Protein AF-A0A7V9T4R3-F1 (afdb_monomer)

pLDDT: mean 92.01, std 9.5, range [39.66, 98.62]

Nearest PDB structures (foldseek):
  7qh2-assembly1_F  TM=9.146E-01  e=5.160E-15  Acetobacterium woodii
  6hfw-assembly2_B  TM=8.938E-01  e=4.080E-11  Mycobacterium tuberculosis H37Rv
  5oep-assembly2_B  TM=8.822E-01  e=4.352E-11  Mycobacterium tuberculosis H37Rv
  6hfv-assembly1_A  TM=8.932E-01  e=2.050E-10  Mycobacterium tuberculosis H37Rv
  6hfw-assembly1_A  TM=8.935E-01  e=2.831E-10  Mycobacterium tuberculosis H37Rv

Structure (mmCIF, N/CA/C/O backbone):
data_AF-A0A7V9T4R3-F1
#
_entry.id   AF-A0A7V9T4R3-F1
#
loop_
_atom_site.group_PDB
_atom_site.id
_atom_site.type_symbol
_atom_site.label_atom_id
_atom_site.label_alt_id
_atom_site.label_comp_id
_atom_site.label_asym_id
_atom_site.label_entity_id
_atom_site.label_seq_id
_atom_site.pdbx_PDB_ins_code
_atom_site.Cartn_x
_atom_site.Cartn_y
_atom_site.Cartn_z
_atom_site.occupancy
_atom_site.B_iso_or_equiv
_atom_site.auth_seq_id
_atom_site.auth_comp_id
_atom_site.auth_asym_id
_atom_site.auth_atom_id
_atom_site.pdbx_PDB_model_num
ATOM 1 N N . MET A 1 1 ? 30.852 7.573 -14.496 1.00 39.66 1 MET A N 1
ATOM 2 C CA . MET A 1 1 ? 29.764 8.019 -15.393 1.00 39.66 1 MET A CA 1
ATOM 3 C C . MET A 1 1 ? 28.483 8.001 -14.579 1.00 39.66 1 MET A C 1
ATOM 5 O O . MET A 1 1 ? 28.243 6.990 -13.933 1.00 39.66 1 MET A O 1
ATOM 9 N N . ALA A 1 2 ? 27.733 9.103 -14.518 1.00 46.22 2 ALA A N 1
ATOM 10 C CA . ALA A 1 2 ? 26.445 9.113 -13.827 1.00 46.22 2 ALA A CA 1
ATOM 11 C C . ALA A 1 2 ? 25.4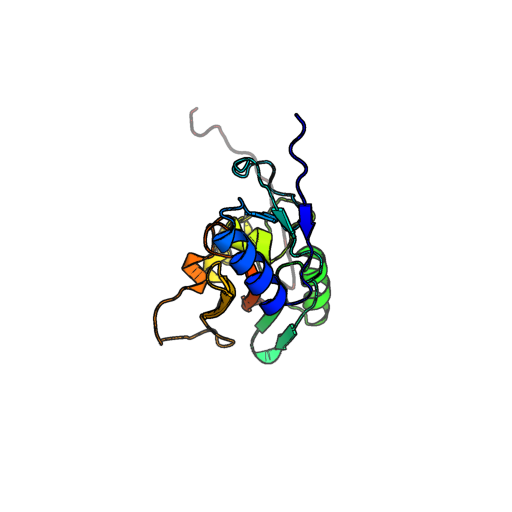76 8.203 -14.596 1.00 46.22 2 ALA A C 1
ATOM 13 O O . ALA A 1 2 ? 25.266 8.407 -15.791 1.00 46.22 2 ALA A O 1
ATOM 14 N N . VAL A 1 3 ? 24.958 7.166 -13.940 1.00 57.19 3 VAL A N 1
ATOM 15 C CA . VAL A 1 3 ? 23.912 6.308 -14.505 1.00 57.19 3 VAL A CA 1
ATOM 16 C C . VAL A 1 3 ? 22.655 7.169 -14.619 1.00 57.19 3 VAL A C 1
ATOM 18 O O . VAL A 1 3 ? 22.176 7.690 -13.613 1.00 57.19 3 VAL A O 1
ATOM 21 N N . VAL A 1 4 ? 22.161 7.389 -15.839 1.00 65.62 4 VAL A N 1
ATOM 22 C CA . VAL A 1 4 ? 20.910 8.123 -16.060 1.00 65.62 4 VAL A CA 1
ATOM 23 C C . VAL A 1 4 ? 19.763 7.171 -15.754 1.00 65.62 4 VAL A C 1
ATOM 25 O O . VAL A 1 4 ? 19.462 6.283 -16.546 1.00 65.62 4 VAL A O 1
ATOM 28 N N . VAL A 1 5 ? 19.142 7.349 -14.593 1.00 81.75 5 VAL A N 1
ATOM 29 C CA . VAL A 1 5 ? 17.957 6.587 -14.195 1.00 81.75 5 VAL A CA 1
ATOM 30 C C . VAL A 1 5 ? 16.734 7.209 -14.863 1.00 81.75 5 VAL A C 1
ATOM 32 O O . VAL A 1 5 ? 16.441 8.388 -14.657 1.00 81.75 5 VAL A O 1
ATOM 35 N N . THR A 1 6 ? 16.011 6.439 -15.677 1.00 91.44 6 THR A N 1
ATOM 36 C CA . THR A 1 6 ? 14.771 6.922 -16.305 1.00 91.44 6 THR A CA 1
ATOM 37 C C . THR A 1 6 ? 13.610 6.753 -15.334 1.00 91.44 6 THR A C 1
ATOM 39 O O . THR A 1 6 ? 13.287 5.631 -14.950 1.00 91.44 6 THR A O 1
ATOM 42 N N . ARG A 1 7 ? 12.946 7.848 -14.950 1.00 94.38 7 ARG A N 1
ATOM 43 C CA . ARG A 1 7 ? 11.763 7.795 -14.081 1.00 94.38 7 ARG A CA 1
ATOM 44 C C . ARG A 1 7 ? 10.478 7.714 -14.906 1.00 94.38 7 ARG A C 1
ATOM 46 O O . ARG A 1 7 ? 10.284 8.523 -15.808 1.00 94.38 7 ARG A O 1
ATOM 53 N N . GLN A 1 8 ? 9.597 6.769 -14.579 1.00 96.75 8 GLN A N 1
ATOM 54 C CA . GLN A 1 8 ? 8.311 6.556 -15.256 1.00 96.75 8 GLN A CA 1
ATOM 55 C C . GLN A 1 8 ? 7.178 6.406 -14.236 1.00 96.75 8 GLN A C 1
ATOM 57 O O . GLN A 1 8 ? 7.354 5.745 -13.215 1.00 96.75 8 GLN A O 1
ATOM 62 N N . ALA A 1 9 ? 6.022 7.011 -14.512 1.00 97.12 9 ALA A N 1
ATOM 63 C CA . ALA A 1 9 ? 4.851 7.018 -13.634 1.00 97.12 9 ALA A CA 1
ATOM 64 C C . ALA A 1 9 ? 3.619 6.484 -14.393 1.00 97.12 9 ALA A C 1
ATOM 66 O O . ALA A 1 9 ? 2.881 7.287 -14.962 1.00 97.12 9 ALA A O 1
ATOM 67 N N . PRO A 1 10 ? 3.424 5.155 -14.476 1.00 97.31 10 PRO A N 1
ATOM 68 C CA . PRO A 1 10 ? 2.284 4.566 -15.175 1.00 97.31 10 PRO A CA 1
ATOM 69 C C . PRO A 1 10 ? 0.965 4.958 -14.500 1.00 97.31 10 PRO A C 1
ATOM 71 O O . PRO A 1 10 ? 0.855 4.912 -13.273 1.00 97.31 10 PRO A O 1
ATOM 74 N N . GLY A 1 11 ? -0.041 5.303 -15.303 1.00 97.56 11 GLY A N 1
ATOM 75 C CA . GLY A 1 11 ? -1.394 5.639 -14.846 1.00 97.56 11 GLY A CA 1
ATOM 76 C C . GLY A 1 11 ? -2.306 4.420 -14.681 1.00 97.56 11 GLY A C 1
ATOM 77 O O . GLY A 1 11 ? -3.433 4.544 -14.204 1.00 97.56 11 GLY A O 1
ATOM 78 N N . SER A 1 12 ? -1.839 3.227 -15.062 1.00 98.25 12 SER A N 1
ATOM 79 C CA . SER A 1 12 ? -2.585 1.977 -14.915 1.00 98.25 12 SER A CA 1
ATOM 80 C C . SER A 1 12 ? -1.674 0.782 -14.628 1.00 98.25 12 SER A C 1
ATOM 82 O O . SER A 1 12 ? -0.464 0.813 -14.857 1.00 98.25 12 SER A O 1
ATOM 84 N N . ALA A 1 13 ? -2.260 -0.314 -14.144 1.00 97.94 13 ALA A N 1
ATOM 85 C CA . ALA A 1 13 ? -1.520 -1.558 -13.948 1.00 97.94 13 ALA A CA 1
ATOM 86 C C . ALA A 1 13 ? -1.034 -2.176 -15.260 1.00 97.94 13 ALA A C 1
ATOM 88 O O . ALA A 1 13 ? 0.023 -2.799 -15.270 1.00 97.94 13 ALA A O 1
ATOM 89 N N . GLN A 1 14 ? -1.778 -1.983 -16.354 1.00 98.50 14 GLN A N 1
ATOM 90 C CA . GLN A 1 14 ? -1.356 -2.465 -17.664 1.00 98.50 14 GLN A CA 1
ATOM 91 C C . GLN A 1 14 ? -0.126 -1.699 -18.151 1.00 98.50 14 GLN A C 1
ATOM 93 O O . GLN A 1 14 ? 0.861 -2.326 -18.508 1.00 98.50 14 GLN A O 1
ATOM 98 N N . GLU A 1 15 ? -0.127 -0.366 -18.052 1.00 98.44 15 GLU A N 1
ATOM 99 C CA . GLU A 1 15 ? 1.060 0.438 -18.377 1.00 98.44 15 GLU A CA 1
ATOM 100 C C . GLU A 1 15 ? 2.271 0.033 -17.525 1.00 98.44 15 GLU A C 1
ATOM 102 O O . GLU A 1 15 ? 3.382 -0.084 -18.036 1.00 98.44 15 GLU A O 1
ATOM 107 N N . ALA A 1 16 ? 2.069 -0.237 -16.231 1.00 98.38 16 ALA A N 1
ATOM 108 C CA . ALA A 1 16 ? 3.139 -0.734 -15.371 1.00 98.38 16 ALA A CA 1
ATOM 109 C C . ALA A 1 16 ? 3.668 -2.105 -15.832 1.00 98.38 16 ALA A C 1
ATOM 111 O O . ALA A 1 16 ? 4.882 -2.312 -15.854 1.00 98.38 16 ALA A O 1
ATOM 112 N N . ALA A 1 17 ? 2.780 -3.029 -16.209 1.00 98.62 17 ALA A N 1
ATOM 113 C CA . ALA A 1 17 ? 3.151 -4.352 -16.705 1.00 98.62 17 ALA A CA 1
ATOM 114 C C . ALA A 1 17 ? 3.908 -4.266 -18.037 1.00 98.62 17 ALA A C 1
ATOM 116 O O . ALA A 1 17 ? 4.912 -4.954 -18.206 1.00 98.62 17 ALA A O 1
ATOM 117 N N . ASP A 1 18 ? 3.494 -3.372 -18.935 1.00 98.50 18 ASP A N 1
ATOM 118 C CA . ASP A 1 18 ? 4.153 -3.143 -20.222 1.00 98.50 18 ASP A CA 1
ATOM 119 C C . ASP A 1 18 ? 5.585 -2.615 -20.026 1.00 98.50 18 ASP A C 1
ATOM 121 O O . ASP A 1 18 ? 6.528 -3.115 -20.648 1.00 98.50 18 ASP A O 1
ATOM 125 N N . VAL A 1 19 ? 5.779 -1.665 -19.100 1.00 97.94 19 VAL A N 1
ATOM 126 C CA . VAL A 1 19 ? 7.114 -1.151 -18.744 1.00 97.94 19 VAL A CA 1
ATOM 127 C C . VAL A 1 19 ? 7.988 -2.248 -18.136 1.00 97.94 19 VAL A C 1
ATOM 129 O O . VAL A 1 19 ? 9.156 -2.382 -18.509 1.00 97.94 19 VAL A O 1
ATOM 132 N N . LEU A 1 20 ? 7.439 -3.050 -17.219 1.00 98.06 20 LEU A N 1
ATOM 133 C CA . LEU A 1 20 ? 8.169 -4.156 -16.596 1.00 98.06 20 LEU A CA 1
ATOM 134 C C . LEU A 1 20 ? 8.538 -5.243 -17.618 1.00 98.06 20 LEU A C 1
ATOM 136 O O . LEU A 1 20 ? 9.661 -5.749 -17.584 1.00 98.06 20 LEU A O 1
ATOM 140 N N . HIS A 1 21 ? 7.638 -5.559 -18.550 1.00 98.44 21 HIS A N 1
ATOM 141 C CA . HIS A 1 21 ? 7.863 -6.529 -19.619 1.00 98.44 21 HIS A CA 1
ATOM 142 C C . HIS A 1 21 ? 8.975 -6.088 -20.573 1.00 98.44 21 HIS A C 1
ATOM 144 O O . HIS A 1 21 ? 9.896 -6.854 -20.876 1.00 98.44 21 HIS A O 1
ATOM 150 N N . ASP A 1 22 ? 8.936 -4.835 -21.025 1.00 97.88 22 ASP A N 1
ATOM 151 C CA . ASP A 1 22 ? 9.977 -4.289 -21.892 1.00 97.88 22 ASP A CA 1
ATOM 152 C C . ASP A 1 22 ? 11.336 -4.201 -21.170 1.00 97.88 22 ASP A C 1
ATOM 154 O O . ASP A 1 22 ? 12.373 -4.578 -21.727 1.00 97.88 22 ASP A O 1
ATOM 158 N N . ALA A 1 23 ? 11.343 -3.805 -19.892 1.00 96.44 23 ALA A N 1
ATOM 159 C CA . ALA A 1 23 ? 12.548 -3.816 -19.067 1.00 96.44 23 ALA A CA 1
ATOM 160 C C . ALA A 1 23 ? 13.139 -5.229 -18.923 1.00 96.44 23 ALA A C 1
ATOM 162 O O . ALA A 1 23 ? 14.346 -5.409 -19.105 1.00 96.44 23 ALA A O 1
ATOM 163 N N . ALA A 1 24 ? 12.300 -6.242 -18.679 1.00 96.56 24 ALA A N 1
ATOM 164 C CA . ALA A 1 24 ? 12.726 -7.636 -18.577 1.00 96.56 24 ALA A CA 1
ATOM 165 C C . ALA A 1 24 ? 13.360 -8.139 -19.884 1.00 96.56 24 ALA A C 1
ATOM 167 O O . ALA A 1 24 ? 14.437 -8.743 -19.860 1.00 96.56 24 ALA A O 1
ATOM 168 N N . ARG A 1 25 ? 12.758 -7.819 -21.039 1.00 97.31 25 ARG A N 1
ATOM 169 C CA . ARG A 1 25 ? 13.307 -8.157 -22.367 1.00 97.31 25 ARG A CA 1
ATOM 170 C C . ARG A 1 25 ? 14.674 -7.527 -22.619 1.00 97.31 25 ARG A C 1
ATOM 172 O O . ARG A 1 25 ? 15.533 -8.160 -23.233 1.00 97.31 25 ARG A O 1
ATOM 179 N N . ARG A 1 26 ? 14.884 -6.302 -22.132 1.00 95.88 26 ARG A N 1
ATOM 180 C CA . ARG A 1 26 ? 16.151 -5.561 -22.252 1.00 95.88 26 ARG A CA 1
ATOM 181 C C . ARG A 1 26 ? 17.146 -5.860 -21.126 1.00 95.88 26 ARG A C 1
ATOM 183 O O . ARG A 1 26 ? 18.255 -5.336 -21.163 1.00 95.88 26 ARG A O 1
ATOM 190 N N . ARG A 1 27 ? 16.777 -6.707 -20.155 1.00 94.31 27 ARG A N 1
ATOM 191 C CA . ARG A 1 27 ? 17.539 -6.976 -18.919 1.00 94.31 27 ARG A CA 1
ATOM 192 C C . ARG A 1 27 ? 17.877 -5.703 -18.128 1.00 94.31 27 ARG A C 1
ATOM 194 O O . ARG A 1 27 ? 18.922 -5.641 -17.487 1.00 94.31 27 ARG A O 1
ATOM 201 N N . ALA A 1 28 ? 16.995 -4.708 -18.183 1.00 94.50 28 ALA A N 1
ATOM 202 C CA . ALA A 1 28 ? 17.124 -3.472 -17.426 1.00 94.50 28 ALA A CA 1
ATOM 203 C C . ALA A 1 28 ? 16.716 -3.692 -15.959 1.00 94.50 28 ALA A C 1
ATOM 205 O O . ALA A 1 28 ? 15.733 -4.379 -15.669 1.00 94.50 28 ALA A O 1
ATOM 206 N N . GLN A 1 29 ? 17.459 -3.095 -15.030 1.00 93.50 29 GLN A N 1
ATOM 207 C CA . GLN A 1 29 ? 17.159 -3.124 -13.603 1.00 93.50 29 GLN A CA 1
ATOM 208 C C . GLN A 1 29 ? 16.065 -2.102 -13.283 1.00 93.50 29 GLN A C 1
ATOM 210 O O . GLN A 1 29 ? 16.222 -0.906 -13.529 1.00 93.50 29 GLN A O 1
ATOM 215 N N . VAL A 1 30 ? 14.956 -2.571 -12.710 1.00 94.25 30 VAL A N 1
ATOM 216 C CA . VAL A 1 30 ? 13.829 -1.719 -12.314 1.00 94.25 30 VAL A CA 1
ATOM 217 C C . VAL A 1 30 ? 13.775 -1.604 -10.799 1.00 94.25 30 VAL A C 1
ATOM 219 O O . VAL A 1 30 ? 13.827 -2.606 -10.084 1.00 94.25 30 VAL A O 1
ATOM 222 N N . ARG A 1 31 ? 13.613 -0.376 -10.310 1.00 93.88 31 ARG A N 1
ATOM 223 C CA . ARG A 1 31 ? 13.288 -0.079 -8.917 1.00 93.88 31 ARG A CA 1
ATOM 224 C C . ARG A 1 31 ? 11.886 0.500 -8.848 1.00 93.88 31 ARG A C 1
ATOM 226 O O . ARG A 1 31 ? 11.593 1.499 -9.497 1.00 93.88 31 ARG A O 1
ATOM 233 N N . ILE A 1 32 ? 11.031 -0.115 -8.040 1.00 95.31 32 ILE A N 1
ATOM 234 C CA . ILE A 1 32 ? 9.681 0.388 -7.792 1.00 95.31 32 ILE A CA 1
ATOM 235 C C . ILE A 1 32 ? 9.721 1.344 -6.602 1.00 95.31 32 ILE A C 1
ATOM 237 O O . ILE A 1 32 ? 10.271 1.007 -5.553 1.00 95.31 32 ILE A O 1
ATOM 241 N N . VAL A 1 33 ? 9.150 2.538 -6.766 1.00 94.19 33 VAL A N 1
ATOM 242 C CA . VAL A 1 33 ? 9.229 3.611 -5.766 1.00 94.19 33 VAL A CA 1
ATOM 243 C C . VAL A 1 33 ? 7.849 4.211 -5.494 1.00 94.19 33 VAL A C 1
ATOM 245 O O . VAL A 1 33 ? 7.193 4.740 -6.388 1.00 94.19 33 VAL A O 1
ATOM 248 N N . GLY A 1 34 ? 7.417 4.166 -4.233 1.00 94.81 34 GLY A N 1
ATOM 249 C CA . GLY A 1 34 ? 6.276 4.952 -3.753 1.00 94.81 34 GLY A CA 1
ATOM 250 C C . GLY A 1 34 ? 6.665 6.418 -3.545 1.00 94.81 34 GLY A C 1
ATOM 251 O O . GLY A 1 34 ? 7.170 7.075 -4.450 1.00 94.81 34 GLY A O 1
ATOM 252 N N . ALA A 1 35 ? 6.503 6.913 -2.317 1.00 93.94 35 ALA A N 1
ATOM 253 C CA . ALA A 1 35 ? 6.963 8.249 -1.920 1.00 93.94 35 ALA A CA 1
ATOM 254 C C . ALA A 1 35 ? 8.450 8.316 -1.506 1.00 93.94 35 ALA A C 1
ATOM 256 O O . ALA A 1 35 ? 8.944 9.388 -1.180 1.00 93.94 35 ALA A O 1
ATOM 257 N N . GLY A 1 36 ? 9.174 7.188 -1.491 1.00 91.69 36 GLY A N 1
ATOM 258 C CA . GLY A 1 36 ? 10.598 7.163 -1.123 1.00 91.69 36 GLY A CA 1
ATOM 259 C C . GLY A 1 36 ? 10.887 7.378 0.370 1.00 91.69 36 GLY A C 1
ATOM 260 O O . GLY A 1 36 ? 11.996 7.752 0.725 1.00 91.69 36 GLY A O 1
ATOM 261 N N . THR A 1 37 ? 9.915 7.135 1.254 1.00 91.75 37 THR A N 1
ATOM 262 C CA . THR A 1 37 ? 10.012 7.489 2.684 1.00 91.75 37 THR A CA 1
ATOM 263 C C . THR A 1 37 ? 10.771 6.471 3.546 1.00 91.75 37 THR A C 1
ATOM 265 O O . THR A 1 37 ? 11.071 6.739 4.702 1.00 91.75 37 THR A O 1
ATOM 268 N N . LYS A 1 38 ? 11.113 5.296 3.002 1.00 90.06 38 LYS A N 1
ATOM 269 C CA . LYS A 1 38 ? 11.662 4.157 3.761 1.00 90.06 38 LYS A CA 1
ATOM 270 C C . LYS A 1 38 ? 13.189 4.176 3.714 1.00 90.06 38 LYS A C 1
ATOM 272 O O . LYS A 1 38 ? 13.802 3.289 3.127 1.00 90.06 38 LYS A O 1
ATOM 277 N N . ALA A 1 39 ? 13.800 5.195 4.320 1.00 83.62 39 ALA A N 1
ATOM 278 C CA . ALA A 1 39 ? 15.260 5.380 4.327 1.00 83.62 39 ALA A CA 1
ATOM 279 C C . ALA A 1 39 ? 16.022 4.238 5.030 1.00 83.62 39 ALA A C 1
ATOM 281 O O . ALA A 1 39 ? 17.187 3.991 4.741 1.00 83.62 39 ALA A O 1
ATOM 282 N N . TRP A 1 40 ? 15.352 3.525 5.938 1.00 84.88 40 TRP A N 1
ATOM 283 C CA . TRP A 1 40 ? 15.852 2.317 6.602 1.00 84.88 40 TRP A CA 1
ATOM 284 C C . TRP A 1 40 ? 15.765 1.059 5.723 1.00 84.88 40 TRP A C 1
ATOM 286 O O . TRP A 1 40 ? 16.333 0.019 6.060 1.00 84.88 40 TRP A O 1
ATOM 296 N N . GLY A 1 41 ? 15.013 1.130 4.622 1.00 75.69 41 GLY A N 1
ATOM 297 C CA . GLY A 1 41 ? 14.865 0.049 3.663 1.00 75.69 41 GLY A CA 1
ATOM 298 C C . GLY A 1 41 ? 16.168 -0.217 2.916 1.00 75.69 41 GLY A C 1
ATOM 299 O O . GLY A 1 41 ? 17.083 0.603 2.883 1.00 75.69 41 GLY A O 1
ATOM 300 N N . ARG A 1 42 ? 16.260 -1.394 2.299 1.00 65.81 42 ARG A N 1
ATOM 301 C CA . ARG A 1 42 ? 17.450 -1.789 1.545 1.00 65.81 42 ARG A CA 1
ATOM 302 C C . ARG A 1 42 ? 17.699 -0.790 0.412 1.00 65.81 42 ARG A C 1
ATOM 304 O O . ARG A 1 42 ? 16.874 -0.685 -0.495 1.00 65.81 42 ARG A O 1
ATOM 311 N N . GLU A 1 43 ? 18.842 -0.109 0.444 1.00 67.69 43 GLU A N 1
ATOM 312 C CA . GLU A 1 43 ? 19.312 0.678 -0.694 1.00 67.69 43 GLU A CA 1
ATOM 313 C C . GLU A 1 43 ? 19.458 -0.282 -1.881 1.00 67.69 43 GLU A C 1
ATOM 315 O O . GLU A 1 43 ? 20.218 -1.255 -1.843 1.00 67.69 43 GLU A O 1
ATOM 320 N N . GLY A 1 44 ? 18.591 -0.111 -2.879 1.00 66.50 44 GLY A N 1
ATOM 321 C CA . GLY A 1 44 ? 18.524 -1.028 -4.007 1.00 66.50 44 GLY A CA 1
ATOM 322 C C . GLY A 1 44 ? 19.821 -0.997 -4.810 1.00 66.50 44 GLY A C 1
ATOM 323 O O . GLY A 1 44 ? 20.523 0.014 -4.835 1.00 66.50 44 GLY A O 1
ATOM 324 N N . ALA A 1 45 ? 20.094 -2.076 -5.548 1.00 73.06 45 ALA A N 1
ATOM 325 C CA . ALA A 1 45 ? 21.079 -2.034 -6.627 1.00 73.06 45 ALA A CA 1
ATOM 326 C C . ALA A 1 45 ? 20.803 -0.825 -7.551 1.00 73.06 45 ALA A C 1
ATOM 328 O O . ALA A 1 45 ? 19.659 -0.337 -7.581 1.00 73.06 45 ALA A O 1
ATOM 329 N N . PRO A 1 46 ? 21.815 -0.322 -8.285 1.00 82.88 46 PRO A N 1
ATOM 330 C CA . PRO A 1 46 ? 21.591 0.671 -9.330 1.00 82.88 46 PRO A CA 1
ATOM 331 C C . PRO A 1 46 ? 20.381 0.280 -10.184 1.00 82.88 46 PRO A C 1
ATOM 333 O O . PRO A 1 46 ? 20.166 -0.895 -10.462 1.00 82.88 46 PRO A O 1
ATOM 336 N N . ALA A 1 47 ? 19.542 1.250 -10.520 1.00 89.88 47 ALA A N 1
ATOM 337 C CA . ALA A 1 47 ? 18.359 1.013 -11.330 1.00 89.88 47 ALA A CA 1
ATOM 338 C C . ALA A 1 47 ? 18.525 1.753 -12.650 1.00 89.88 47 ALA A C 1
ATOM 340 O O . ALA A 1 47 ? 18.923 2.913 -12.654 1.00 89.88 47 ALA A O 1
ATOM 341 N N . ASP A 1 48 ? 18.198 1.098 -13.756 1.00 94.12 48 ASP A N 1
ATOM 342 C CA . ASP A 1 48 ? 18.076 1.758 -15.055 1.00 94.12 48 ASP A CA 1
ATOM 343 C C . ASP A 1 48 ? 16.747 2.526 -15.132 1.00 94.12 48 ASP A C 1
ATOM 345 O O . ASP A 1 48 ? 16.648 3.575 -15.775 1.00 94.12 48 ASP A O 1
ATOM 349 N N . ILE A 1 49 ? 15.716 2.000 -14.457 1.00 94.88 49 ILE A N 1
ATOM 350 C CA . ILE A 1 49 ? 14.355 2.538 -14.453 1.00 94.88 49 ILE A CA 1
ATOM 351 C C . ILE A 1 49 ? 13.848 2.672 -13.017 1.00 94.88 49 ILE A C 1
ATOM 353 O O . ILE A 1 49 ? 13.827 1.701 -12.258 1.00 94.88 49 ILE A O 1
ATOM 357 N N . GLU A 1 50 ? 13.359 3.860 -12.674 1.00 94.88 50 GLU A N 1
ATOM 358 C CA . GLU A 1 50 ? 12.543 4.085 -11.482 1.00 94.88 50 GLU A CA 1
ATOM 359 C C . GLU A 1 50 ? 11.067 4.135 -11.868 1.00 94.88 50 GLU A C 1
ATOM 361 O O . GLU A 1 50 ? 10.587 5.102 -12.463 1.00 94.88 50 GLU A O 1
ATOM 366 N N . LEU A 1 51 ? 10.344 3.073 -11.520 1.00 96.50 51 LEU A N 1
ATOM 367 C CA . LEU A 1 51 ? 8.918 2.940 -11.776 1.00 96.50 51 LEU A CA 1
ATOM 368 C C . LEU A 1 51 ? 8.144 3.413 -10.546 1.00 96.50 51 LEU A C 1
ATOM 370 O O . LEU A 1 51 ? 8.142 2.749 -9.508 1.00 96.50 51 LEU A O 1
ATOM 374 N N . THR A 1 52 ? 7.518 4.583 -10.633 1.00 96.88 52 THR A N 1
ATOM 375 C CA . THR A 1 52 ? 6.840 5.197 -9.490 1.00 96.88 52 THR A CA 1
ATOM 376 C C . THR A 1 52 ? 5.334 4.975 -9.508 1.00 96.88 52 THR A C 1
ATOM 378 O O . THR A 1 52 ? 4.704 5.043 -10.558 1.00 96.88 52 THR A O 1
ATOM 381 N N . THR A 1 53 ? 4.734 4.753 -8.337 1.00 98.12 53 THR A N 1
ATOM 382 C CA . THR A 1 53 ? 3.274 4.616 -8.199 1.00 98.12 53 THR A CA 1
ATOM 383 C C . THR A 1 53 ? 2.547 5.955 -8.074 1.00 98.12 53 THR A C 1
ATOM 385 O O . THR A 1 53 ? 1.345 5.960 -7.860 1.00 98.12 53 THR A O 1
ATOM 388 N N . ALA A 1 54 ? 3.234 7.094 -8.213 1.00 97.31 54 ALA A N 1
ATOM 389 C CA . ALA A 1 54 ? 2.664 8.423 -7.962 1.00 97.31 54 ALA A CA 1
ATOM 390 C C . ALA A 1 54 ? 1.413 8.769 -8.797 1.00 97.31 54 ALA A C 1
ATOM 392 O O . ALA A 1 54 ? 0.600 9.559 -8.340 1.00 97.31 54 ALA A O 1
ATOM 393 N N . ALA A 1 55 ? 1.247 8.182 -9.988 1.00 98.06 55 ALA A N 1
ATOM 394 C CA . ALA A 1 55 ? 0.062 8.373 -10.835 1.00 98.06 55 ALA A CA 1
ATOM 395 C C . ALA A 1 55 ? -1.100 7.404 -10.512 1.00 98.06 55 ALA A C 1
ATOM 397 O O . ALA A 1 55 ? -2.137 7.439 -11.166 1.00 98.06 55 ALA A O 1
ATOM 398 N N . LEU A 1 56 ? -0.922 6.528 -9.519 1.00 98.31 56 LEU A N 1
ATOM 399 C CA . LEU A 1 56 ? -1.902 5.559 -9.030 1.00 98.31 56 LEU A CA 1
ATOM 400 C C . LEU A 1 56 ? -2.386 6.003 -7.636 1.00 98.31 56 LEU A C 1
ATOM 402 O O . LEU A 1 56 ? -2.070 5.357 -6.635 1.00 98.31 56 LEU A O 1
ATOM 406 N N . ASP A 1 57 ? -3.100 7.123 -7.540 1.00 98.00 57 ASP A N 1
ATOM 407 C CA . ASP A 1 57 ? -3.419 7.819 -6.284 1.00 98.00 57 ASP A CA 1
ATOM 408 C C . ASP A 1 57 ? -4.922 7.905 -5.938 1.00 98.00 57 ASP A C 1
ATOM 410 O O . ASP A 1 57 ? -5.317 8.662 -5.050 1.00 98.00 57 ASP A O 1
ATOM 414 N N . ALA A 1 58 ? -5.774 7.105 -6.580 1.00 98.19 58 ALA A N 1
ATOM 415 C CA . ALA A 1 58 ? -7.220 7.126 -6.365 1.00 98.19 58 ALA A CA 1
ATOM 416 C C . ALA A 1 58 ? -7.732 6.051 -5.385 1.00 98.19 58 ALA A C 1
ATOM 418 O O . ALA A 1 58 ? -7.192 4.947 -5.275 1.00 98.19 58 ALA A O 1
ATOM 419 N N . ILE A 1 59 ? -8.858 6.343 -4.721 1.00 98.31 59 ILE A N 1
ATOM 420 C CA . ILE A 1 59 ? -9.731 5.300 -4.159 1.00 98.31 59 ILE A CA 1
ATOM 421 C C . ILE A 1 59 ? -10.536 4.712 -5.320 1.00 98.31 59 ILE A C 1
ATOM 423 O O . ILE A 1 59 ? -11.234 5.444 -6.017 1.00 98.31 59 ILE A O 1
ATOM 427 N N . VAL A 1 60 ? -10.438 3.399 -5.516 1.00 97.88 60 VAL A N 1
ATOM 428 C CA . VAL A 1 60 ? -11.168 2.670 -6.563 1.00 97.88 60 VAL A CA 1
ATOM 429 C C . VAL A 1 60 ? -12.581 2.338 -6.091 1.00 97.88 60 VAL A C 1
ATOM 431 O O . VAL A 1 60 ? -13.541 2.478 -6.842 1.00 97.88 60 VAL A O 1
ATOM 434 N N . GLU A 1 61 ? -12.713 1.902 -4.839 1.00 97.25 61 GLU A N 1
ATOM 435 C CA . GLU A 1 61 ? -13.986 1.491 -4.247 1.00 97.25 61 GLU A CA 1
ATOM 436 C C . GLU A 1 61 ? -13.906 1.629 -2.727 1.00 97.25 61 GLU A C 1
ATOM 438 O O . GLU A 1 61 ? -12.932 1.191 -2.117 1.00 97.25 61 GLU A O 1
ATOM 443 N N . HIS A 1 62 ? -14.928 2.205 -2.098 1.00 97.44 62 HIS A N 1
ATOM 444 C CA . HIS A 1 62 ? -15.058 2.258 -0.642 1.00 97.44 62 HIS A CA 1
ATOM 445 C C . HIS A 1 62 ? -16.423 1.698 -0.256 1.00 97.44 62 HIS A C 1
ATOM 447 O O . HIS A 1 62 ? -17.455 2.296 -0.544 1.00 97.44 62 HIS A O 1
ATOM 453 N N . ASN A 1 63 ? -16.419 0.516 0.357 1.00 95.88 63 ASN A N 1
ATOM 454 C CA . ASN A 1 63 ? -17.618 -0.138 0.854 1.00 95.88 63 ASN A CA 1
ATOM 455 C C . ASN A 1 63 ? -17.683 0.054 2.372 1.00 95.88 63 ASN A C 1
ATOM 457 O O . ASN A 1 63 ? -17.087 -0.694 3.153 1.00 95.88 63 ASN A O 1
ATOM 461 N N . GLU A 1 64 ? -18.400 1.103 2.771 1.00 95.62 64 GLU A N 1
ATOM 462 C CA . GLU A 1 64 ? -18.574 1.477 4.172 1.00 95.62 64 GLU A CA 1
ATOM 463 C C . GLU A 1 64 ? -19.267 0.369 4.976 1.00 95.62 64 GLU A C 1
ATOM 465 O O . GLU A 1 64 ? -18.828 0.058 6.081 1.00 95.62 64 GLU A O 1
ATOM 470 N N . GLY A 1 65 ? -20.296 -0.273 4.410 1.00 94.81 65 GLY A N 1
ATOM 471 C CA . GLY A 1 65 ? -21.077 -1.311 5.093 1.00 94.81 65 GLY A CA 1
ATOM 472 C C . GLY A 1 65 ? -20.252 -2.544 5.465 1.00 94.81 65 GLY A C 1
ATOM 473 O O . GLY A 1 65 ? -20.418 -3.091 6.555 1.00 94.81 65 GLY A O 1
ATOM 474 N N . ASP A 1 66 ? -19.310 -2.923 4.600 1.00 94.56 66 ASP A N 1
ATOM 475 C CA . ASP A 1 66 ? -18.446 -4.088 4.810 1.00 94.56 66 ASP A CA 1
ATOM 476 C C . ASP A 1 66 ? -17.097 -3.741 5.454 1.00 94.56 66 ASP A C 1
ATOM 478 O O . ASP A 1 66 ? -16.273 -4.633 5.667 1.00 94.56 66 ASP A O 1
ATOM 482 N N . PHE A 1 67 ? -16.850 -2.462 5.770 1.00 96.69 67 PHE A N 1
ATOM 483 C CA . PHE A 1 67 ? -15.556 -1.977 6.260 1.00 96.69 67 PHE A CA 1
ATOM 484 C C . PHE A 1 67 ? -14.408 -2.414 5.339 1.00 96.69 67 PHE A C 1
ATOM 486 O O . PHE A 1 67 ? -13.414 -2.989 5.785 1.00 96.69 67 PHE A O 1
ATOM 493 N N . THR A 1 68 ? -14.528 -2.151 4.039 1.00 97.25 68 THR A N 1
ATOM 494 C CA . THR A 1 68 ? -13.456 -2.439 3.078 1.00 97.25 68 THR A CA 1
ATOM 495 C C . THR A 1 68 ? -13.223 -1.272 2.132 1.00 97.25 68 THR A C 1
ATOM 497 O O . THR A 1 68 ? -14.136 -0.520 1.789 1.00 97.25 68 THR A O 1
ATOM 500 N N . VAL A 1 69 ? -11.974 -1.109 1.704 1.00 97.81 69 VAL A N 1
ATOM 501 C CA . VAL A 1 69 ? -11.600 -0.140 0.671 1.00 97.81 69 VAL A CA 1
ATOM 502 C C . VAL A 1 69 ? -10.609 -0.776 -0.290 1.00 97.81 69 VAL A C 1
ATOM 504 O O . VAL A 1 69 ? -9.713 -1.514 0.123 1.00 97.81 69 VAL A O 1
ATOM 507 N N . ILE A 1 70 ? -10.777 -0.479 -1.572 1.00 98.06 70 ILE A N 1
ATOM 508 C CA . ILE A 1 70 ? -9.817 -0.745 -2.635 1.00 98.06 70 ILE A CA 1
ATOM 509 C C . ILE A 1 70 ? -9.239 0.603 -3.041 1.00 98.06 70 ILE A C 1
ATOM 511 O O . ILE A 1 70 ? -9.966 1.496 -3.479 1.00 98.06 70 ILE A O 1
ATOM 515 N N . ALA A 1 71 ? -7.933 0.758 -2.891 1.00 98.31 71 ALA A N 1
ATOM 516 C CA . ALA A 1 71 ? -7.239 1.984 -3.239 1.00 98.31 71 ALA A CA 1
ATOM 517 C C . ALA A 1 71 ? -5.971 1.681 -4.028 1.00 98.31 71 ALA A C 1
ATOM 519 O O . ALA A 1 71 ? -5.350 0.624 -3.884 1.00 98.31 71 ALA A O 1
ATOM 520 N N . GLN A 1 72 ? -5.598 2.626 -4.877 1.00 98.62 72 GLN A N 1
ATOM 521 C CA . GLN A 1 72 ? -4.393 2.534 -5.667 1.00 98.62 72 GLN A CA 1
ATOM 522 C C . GLN A 1 72 ? -3.138 2.709 -4.796 1.00 98.62 72 GLN A C 1
ATOM 524 O O . GLN A 1 72 ? -3.131 3.388 -3.768 1.00 98.62 72 GLN A O 1
ATOM 529 N N . ALA A 1 73 ? -2.058 2.046 -5.199 1.00 98.12 73 ALA A N 1
ATOM 530 C CA . ALA A 1 73 ? -0.847 1.869 -4.403 1.00 98.12 73 ALA A CA 1
ATOM 531 C C . ALA A 1 73 ? -0.044 3.156 -4.146 1.00 98.12 73 ALA A C 1
ATOM 533 O O . ALA A 1 73 ? 0.775 3.197 -3.224 1.00 98.12 73 ALA A O 1
ATOM 534 N N . GLY A 1 74 ? -0.233 4.186 -4.964 1.00 98.12 74 GLY A N 1
ATOM 535 C CA . GLY A 1 74 ? 0.362 5.510 -4.804 1.00 98.12 74 GLY A CA 1
ATOM 536 C C . GLY A 1 74 ? -0.397 6.425 -3.853 1.00 98.12 74 GLY A C 1
ATOM 537 O O . GLY A 1 74 ? 0.177 7.420 -3.417 1.00 98.12 74 GLY A O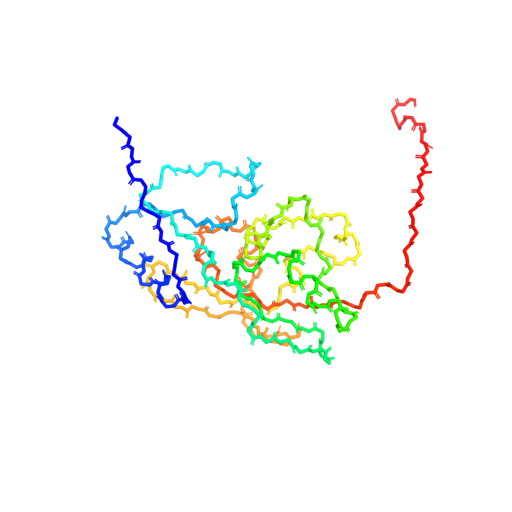 1
ATOM 538 N N . LEU A 1 75 ? -1.638 6.092 -3.476 1.00 98.31 75 LEU A N 1
ATOM 539 C CA . LEU A 1 75 ? -2.414 6.920 -2.557 1.00 98.31 75 LEU A CA 1
ATOM 540 C C . LEU A 1 75 ? -1.695 7.022 -1.204 1.00 98.31 75 LEU A C 1
ATOM 542 O O . LEU A 1 75 ? -1.343 6.013 -0.583 1.00 98.31 75 LEU A O 1
ATOM 546 N N . GLY A 1 76 ? -1.478 8.256 -0.749 1.00 97.44 76 GLY A N 1
ATOM 547 C CA . GLY A 1 76 ? -0.878 8.539 0.550 1.00 97.44 76 GLY A CA 1
ATOM 548 C C . GLY A 1 76 ? -1.739 8.004 1.693 1.00 97.44 76 GLY A C 1
ATOM 549 O O . GLY A 1 76 ? -2.954 8.202 1.706 1.00 97.44 76 GLY A O 1
ATOM 550 N N . VAL A 1 77 ? -1.113 7.362 2.682 1.00 96.88 77 VAL A N 1
ATOM 551 C CA . VAL A 1 77 ? -1.824 6.764 3.827 1.00 96.88 77 VAL A CA 1
ATOM 552 C C . VAL A 1 77 ? -2.595 7.828 4.613 1.00 96.88 77 VAL A C 1
ATOM 554 O O . VAL A 1 77 ? -3.746 7.596 4.968 1.00 96.88 77 VAL A O 1
ATOM 557 N N . ALA A 1 78 ? -2.015 9.015 4.816 1.00 95.69 78 ALA A N 1
ATOM 558 C CA . ALA A 1 78 ? -2.694 10.133 5.478 1.00 95.69 78 ALA A CA 1
ATOM 559 C C . ALA A 1 78 ? -3.940 10.600 4.701 1.00 95.69 78 ALA A C 1
ATOM 561 O O . ALA A 1 78 ? -5.021 10.710 5.272 1.00 95.69 78 ALA A O 1
ATOM 562 N N . ALA A 1 79 ? -3.820 10.773 3.381 1.00 96.38 79 ALA A N 1
ATOM 563 C CA . ALA A 1 79 ? -4.944 11.164 2.530 1.00 96.38 79 ALA A CA 1
ATOM 564 C C . ALA A 1 79 ? -6.051 10.093 2.500 1.00 96.38 79 ALA A C 1
ATOM 566 O O . ALA A 1 79 ? -7.237 10.419 2.477 1.00 96.38 79 ALA A O 1
ATOM 567 N N . LEU A 1 80 ? -5.682 8.807 2.524 1.00 97.31 80 LEU A N 1
ATOM 568 C CA . LEU A 1 80 ? -6.644 7.715 2.672 1.00 97.31 80 LEU A CA 1
ATOM 569 C C . LEU A 1 80 ? -7.350 7.788 4.034 1.00 97.31 80 LEU A C 1
ATOM 571 O O . LEU A 1 80 ? -8.576 7.754 4.082 1.00 97.31 80 LEU A O 1
ATOM 575 N N . GLN A 1 81 ? -6.598 7.939 5.126 1.00 96.75 81 GLN A N 1
ATOM 576 C CA . GLN A 1 81 ? -7.139 8.072 6.483 1.00 96.75 81 GLN A CA 1
ATOM 577 C C . GLN A 1 81 ? -8.154 9.216 6.602 1.00 96.75 81 GLN A C 1
ATOM 579 O O . GLN A 1 81 ? -9.222 9.023 7.181 1.00 96.75 81 GLN A O 1
ATOM 584 N N . GLU A 1 82 ? -7.850 10.384 6.035 1.00 96.25 82 GLU A N 1
ATOM 585 C CA . GLU A 1 82 ? -8.746 11.547 6.027 1.00 96.25 82 GLU A CA 1
ATOM 586 C C . GLU A 1 82 ? -10.072 11.252 5.318 1.00 96.25 82 GLU A C 1
ATOM 588 O O . GLU A 1 82 ? -11.139 11.586 5.834 1.00 96.25 82 GLU A O 1
ATOM 593 N N . ARG A 1 83 ? -10.024 10.570 4.168 1.00 97.00 83 ARG A N 1
ATOM 594 C CA . ARG A 1 83 ? -11.228 10.189 3.412 1.00 97.00 83 ARG A CA 1
ATOM 595 C C . ARG A 1 83 ? -12.077 9.172 4.173 1.00 97.00 83 ARG A C 1
ATOM 597 O O . ARG A 1 83 ? -13.288 9.340 4.273 1.00 97.00 83 ARG A O 1
ATOM 604 N N . LEU A 1 84 ? -11.446 8.158 4.766 1.00 97.81 84 LEU A N 1
ATOM 605 C CA . LEU A 1 84 ? -12.135 7.135 5.564 1.00 97.81 84 LEU A CA 1
ATOM 606 C C . LEU A 1 84 ? -12.766 7.713 6.840 1.00 97.81 84 LEU A C 1
ATOM 608 O O . LEU A 1 84 ? -13.808 7.235 7.296 1.00 97.81 84 LEU A O 1
ATOM 612 N N . ALA A 1 85 ? -12.165 8.765 7.402 1.00 96.50 85 ALA A N 1
ATOM 613 C CA . ALA A 1 85 ? -12.658 9.406 8.611 1.00 96.50 85 ALA A CA 1
ATOM 614 C C . ALA A 1 85 ? -14.053 10.026 8.440 1.00 96.50 85 ALA A C 1
ATOM 616 O O . ALA A 1 85 ? -14.788 10.084 9.429 1.00 96.50 85 ALA A O 1
ATOM 617 N N . ALA A 1 86 ? -14.430 10.430 7.221 1.00 95.31 86 ALA A N 1
ATOM 618 C CA . ALA A 1 86 ? -15.768 10.936 6.909 1.00 95.31 86 ALA A CA 1
ATOM 619 C C . ALA A 1 86 ? -16.868 9.882 7.142 1.00 95.31 86 ALA A C 1
ATOM 621 O O . ALA A 1 86 ? -17.961 10.230 7.577 1.00 95.31 86 ALA A O 1
ATOM 622 N N . ALA A 1 87 ? -16.546 8.598 6.949 1.00 96.81 87 ALA A N 1
ATOM 623 C CA . ALA A 1 87 ? -17.428 7.464 7.234 1.00 96.81 87 ALA A CA 1
ATOM 624 C C . ALA A 1 87 ? -17.277 6.924 8.673 1.00 96.81 87 ALA A C 1
ATOM 626 O O . ALA A 1 87 ? -17.803 5.867 9.015 1.00 96.81 87 ALA A O 1
ATOM 627 N N . GLY A 1 88 ? -16.502 7.596 9.535 1.00 97.62 88 GLY A N 1
ATOM 628 C CA . GLY A 1 88 ? -16.190 7.091 10.877 1.00 97.62 88 GLY A CA 1
ATOM 629 C C . GLY A 1 88 ? -15.287 5.850 10.871 1.00 97.62 88 GLY A C 1
ATOM 630 O O . GLY A 1 88 ? -15.253 5.108 11.856 1.00 97.62 88 GLY A O 1
ATOM 631 N N . GLN A 1 89 ? -14.542 5.622 9.787 1.00 98.19 89 GLN A N 1
ATOM 632 C CA . GLN A 1 89 ? -13.680 4.456 9.597 1.00 98.19 89 GLN A CA 1
ATOM 633 C C . GLN A 1 89 ? -12.196 4.837 9.607 1.00 98.19 89 GLN A C 1
ATOM 635 O O . GLN A 1 89 ? -11.821 6.000 9.460 1.00 98.19 89 GLN A O 1
ATOM 640 N N . MET A 1 90 ? -11.340 3.844 9.821 1.00 97.25 90 MET A N 1
ATOM 641 C CA . MET A 1 90 ? -9.888 3.966 9.746 1.00 97.25 90 MET A CA 1
ATOM 642 C C . MET A 1 90 ? -9.262 2.701 9.156 1.00 97.25 90 MET A C 1
ATOM 644 O O . MET A 1 90 ? -9.714 1.583 9.424 1.00 97.25 90 MET A O 1
ATOM 648 N N . LEU A 1 91 ? -8.172 2.868 8.412 1.00 97.06 91 LEU A N 1
ATOM 649 C CA . LEU A 1 91 ? -7.181 1.822 8.208 1.00 97.06 91 LEU A CA 1
ATOM 650 C C . LEU A 1 91 ? -6.315 1.771 9.473 1.00 97.06 91 LEU A C 1
ATOM 652 O O . LEU A 1 91 ? -5.629 2.726 9.820 1.00 97.06 91 LEU A O 1
ATOM 656 N N . ALA A 1 92 ? -6.374 0.663 10.208 1.00 95.94 92 ALA A N 1
ATOM 657 C CA . ALA A 1 92 ? -5.705 0.537 11.503 1.00 95.94 92 ALA A CA 1
ATOM 658 C C . ALA A 1 92 ? -4.203 0.215 11.359 1.00 95.94 92 ALA A C 1
ATOM 660 O O . ALA A 1 92 ? -3.718 -0.762 11.926 1.00 95.94 92 ALA A O 1
ATOM 661 N N . LEU A 1 93 ? -3.496 1.024 10.565 1.00 94.00 93 LEU A N 1
ATOM 662 C CA . LEU A 1 93 ? -2.055 0.972 10.327 1.00 94.00 93 LEU A CA 1
ATOM 663 C C . LEU A 1 93 ? -1.472 2.363 10.587 1.00 94.00 93 LEU A C 1
ATOM 665 O O . LEU A 1 93 ? -1.924 3.351 10.017 1.00 94.00 93 LEU A O 1
ATOM 669 N N . ASP A 1 94 ? -0.469 2.419 11.452 1.00 90.75 94 ASP A N 1
ATOM 670 C CA . ASP A 1 94 ? 0.156 3.629 11.994 1.00 90.75 94 ASP A CA 1
ATOM 671 C C . ASP A 1 94 ? 1.673 3.620 11.771 1.00 90.75 94 ASP A C 1
ATOM 673 O O . ASP A 1 94 ? 2.451 3.968 12.657 1.00 90.75 94 ASP A O 1
ATOM 677 N N . ALA A 1 95 ? 2.098 3.159 10.592 1.00 82.50 95 ALA A N 1
ATOM 678 C CA . ALA A 1 95 ? 3.503 3.161 10.207 1.00 82.50 95 ALA A CA 1
ATOM 679 C C . ALA A 1 95 ? 4.137 4.553 10.445 1.00 82.50 95 ALA A C 1
ATOM 681 O O . ALA A 1 95 ? 3.524 5.561 10.086 1.00 82.50 95 ALA A O 1
ATOM 682 N N . PRO A 1 96 ? 5.340 4.618 11.044 1.00 79.38 96 PRO A N 1
ATOM 683 C CA . PRO A 1 96 ? 5.905 5.860 11.577 1.00 79.38 96 PRO A CA 1
ATOM 684 C C . PRO A 1 96 ? 6.400 6.830 10.497 1.00 79.38 96 PRO A C 1
ATOM 686 O O . PRO A 1 96 ? 6.544 8.020 10.763 1.00 79.38 96 PRO A O 1
ATOM 689 N N . ASP A 1 97 ? 6.682 6.335 9.291 1.00 86.56 97 ASP A N 1
ATOM 690 C CA . ASP A 1 97 ? 7.214 7.155 8.207 1.00 86.56 97 ASP A CA 1
ATOM 691 C C . ASP A 1 97 ? 6.114 8.043 7.598 1.00 86.56 97 ASP A C 1
ATOM 693 O O . ASP A 1 97 ? 5.240 7.574 6.853 1.00 86.56 97 ASP A O 1
ATOM 697 N N . GLU A 1 98 ? 6.199 9.345 7.860 1.00 88.69 98 GLU A N 1
ATOM 698 C CA . GLU A 1 98 ? 5.315 10.348 7.269 1.00 88.69 98 GLU A CA 1
ATOM 699 C C . GLU A 1 98 ? 5.370 10.330 5.733 1.00 88.69 98 GLU A C 1
ATOM 701 O O . GLU A 1 98 ? 6.397 10.044 5.118 1.00 88.69 98 GLU A O 1
ATOM 706 N N . GLY A 1 99 ? 4.236 10.619 5.088 1.00 91.25 99 GLY A N 1
ATOM 707 C CA . GLY A 1 99 ? 4.138 10.661 3.625 1.00 91.25 99 GLY A CA 1
ATOM 708 C C . GLY A 1 99 ? 4.180 9.294 2.926 1.00 91.25 99 GLY A C 1
ATOM 709 O O . GLY A 1 99 ? 4.247 9.244 1.700 1.00 91.25 99 GLY A O 1
ATOM 710 N N . ALA A 1 100 ? 4.142 8.176 3.662 1.00 95.06 100 ALA A N 1
ATOM 711 C CA . ALA A 1 100 ? 4.098 6.843 3.064 1.00 95.06 100 ALA A CA 1
ATOM 712 C C . ALA A 1 100 ? 2.865 6.640 2.161 1.00 95.06 100 ALA A C 1
ATOM 714 O O . ALA A 1 100 ? 1.762 7.111 2.453 1.00 95.06 100 ALA A O 1
ATOM 715 N N . THR A 1 101 ? 3.044 5.880 1.079 1.00 97.38 101 THR A N 1
ATOM 716 C CA . THR A 1 101 ? 1.950 5.429 0.206 1.00 97.38 101 THR A CA 1
ATOM 717 C C . THR A 1 101 ? 1.432 4.066 0.651 1.00 97.38 101 THR A C 1
ATOM 719 O O . THR A 1 101 ? 2.175 3.284 1.251 1.00 97.38 101 THR A O 1
ATOM 722 N N . LEU A 1 102 ? 0.173 3.751 0.336 1.00 97.50 102 LEU A N 1
ATOM 723 C CA . LEU A 1 102 ? -0.455 2.477 0.700 1.00 97.50 102 LEU A CA 1
ATOM 724 C C . LEU A 1 102 ? 0.340 1.274 0.174 1.00 97.50 102 LEU A C 1
ATOM 726 O O . LEU A 1 102 ? 0.634 0.342 0.921 1.00 97.50 102 LEU A O 1
ATOM 730 N N . GLY A 1 103 ? 0.744 1.314 -1.096 1.00 97.12 103 GLY A N 1
ATOM 731 C CA . GLY A 1 103 ? 1.553 0.261 -1.703 1.00 97.12 103 GLY A CA 1
ATOM 732 C C . GLY A 1 103 ? 2.948 0.170 -1.098 1.00 97.12 103 GLY A C 1
ATOM 733 O O . GLY A 1 103 ? 3.438 -0.934 -0.881 1.00 97.12 103 GLY A O 1
ATOM 734 N N . GLY A 1 104 ? 3.564 1.311 -0.767 1.00 95.88 104 GLY A N 1
ATOM 735 C CA . GLY A 1 104 ? 4.855 1.348 -0.082 1.00 95.88 104 GLY A CA 1
ATOM 736 C C . GLY A 1 104 ? 4.789 0.689 1.295 1.00 95.88 104 GLY A C 1
ATOM 737 O O . GLY A 1 104 ? 5.626 -0.154 1.598 1.00 95.88 104 GLY A O 1
ATOM 738 N N . LEU A 1 105 ? 3.759 1.016 2.081 1.00 96.38 105 LEU A N 1
ATOM 739 C CA . LEU A 1 105 ? 3.502 0.437 3.401 1.00 96.38 105 LEU A CA 1
ATOM 740 C C . LEU A 1 105 ? 3.313 -1.085 3.326 1.00 96.38 105 LEU A C 1
ATOM 742 O O . LEU A 1 105 ? 3.918 -1.822 4.106 1.00 96.38 105 LEU A O 1
ATOM 746 N N . VAL A 1 106 ? 2.517 -1.571 2.367 1.00 96.56 106 VAL A N 1
ATOM 747 C CA . VAL A 1 106 ? 2.315 -3.014 2.158 1.00 96.56 106 VAL A CA 1
ATOM 748 C C . VAL A 1 106 ? 3.613 -3.684 1.706 1.00 96.56 106 VAL A C 1
ATOM 750 O O . VAL A 1 106 ? 4.031 -4.677 2.300 1.00 96.56 106 VAL A O 1
ATOM 753 N N . ALA A 1 107 ? 4.292 -3.134 0.698 1.00 95.94 107 ALA A N 1
ATOM 754 C CA . ALA A 1 107 ? 5.515 -3.713 0.151 1.00 95.94 107 ALA A CA 1
ATOM 755 C C . ALA A 1 107 ? 6.642 -3.796 1.190 1.00 95.94 107 ALA A C 1
ATOM 757 O O . ALA A 1 107 ? 7.401 -4.760 1.160 1.00 95.94 107 ALA A O 1
ATOM 758 N N . SER A 1 108 ? 6.743 -2.843 2.120 1.00 94.88 108 SER A N 1
ATOM 759 C CA . SER A 1 108 ? 7.727 -2.888 3.208 1.00 94.88 108 SER A CA 1
ATOM 760 C C . SER A 1 108 ? 7.252 -3.667 4.440 1.00 94.88 108 SER A C 1
ATOM 762 O O . SER A 1 108 ? 8.073 -4.004 5.288 1.00 94.88 108 SER A O 1
ATOM 764 N N . GLY A 1 109 ? 5.952 -3.962 4.559 1.00 94.38 109 GLY A N 1
ATOM 765 C CA . GLY A 1 109 ? 5.369 -4.567 5.762 1.00 94.38 109 GLY A CA 1
ATOM 766 C C . GLY A 1 109 ? 5.477 -3.671 7.001 1.00 94.38 109 GLY A C 1
ATOM 767 O O . GLY A 1 109 ? 5.491 -4.167 8.130 1.00 94.38 109 GLY A O 1
ATOM 768 N N . ASP A 1 110 ? 5.585 -2.362 6.788 1.00 93.56 110 ASP A N 1
ATOM 769 C CA . ASP A 1 110 ? 5.864 -1.382 7.834 1.00 93.56 110 ASP A CA 1
ATOM 770 C C . ASP A 1 110 ? 4.671 -1.231 8.788 1.00 93.56 110 ASP A C 1
ATOM 772 O O . ASP A 1 110 ? 3.514 -1.189 8.365 1.00 93.56 110 ASP A O 1
ATOM 776 N N . SER A 1 111 ? 4.950 -1.234 10.089 1.00 92.94 111 SER A N 1
ATOM 777 C CA . SER A 1 111 ? 3.944 -1.371 11.144 1.00 92.94 111 SER A CA 1
ATOM 778 C C . SER A 1 111 ? 4.310 -0.524 12.356 1.00 92.94 111 SER A C 1
ATOM 780 O O . SER A 1 111 ? 5.431 -0.623 12.854 1.00 92.94 111 SER A O 1
ATOM 782 N N . GLY A 1 112 ? 3.342 0.217 12.891 1.00 92.56 112 GLY A N 1
ATOM 783 C CA . GLY A 1 112 ? 3.467 0.907 14.170 1.00 92.56 112 GLY A CA 1
ATOM 784 C C . GLY A 1 112 ? 2.807 0.152 15.337 1.00 92.56 112 GLY A C 1
ATOM 785 O O . GLY A 1 112 ? 2.416 -1.018 15.203 1.00 92.56 112 GLY A O 1
ATOM 786 N N . PRO A 1 113 ? 2.708 0.798 16.513 1.00 93.88 113 PRO A N 1
ATOM 787 C CA . PRO A 1 113 ? 2.129 0.235 17.735 1.00 93.88 113 PRO A CA 1
ATOM 788 C C . PRO A 1 113 ? 0.706 -0.331 17.610 1.00 93.88 113 PRO A C 1
ATOM 790 O O . PRO A 1 113 ? 0.375 -1.292 18.317 1.00 93.88 113 PRO A O 1
ATOM 793 N N . LEU A 1 114 ? -0.143 0.190 16.714 1.00 94.19 114 LEU A N 1
ATOM 794 C CA . LEU A 1 114 ? -1.509 -0.324 16.530 1.00 94.19 114 LEU A CA 1
ATOM 795 C C . LEU A 1 114 ? -1.540 -1.811 16.160 1.00 94.19 114 LEU A C 1
ATOM 797 O O . LEU A 1 114 ? -2.541 -2.487 16.436 1.00 94.19 114 LEU A O 1
ATOM 801 N N . ARG A 1 115 ? -0.435 -2.359 15.635 1.00 94.94 115 ARG A N 1
ATOM 802 C CA . ARG A 1 115 ? -0.315 -3.784 15.313 1.00 94.94 115 ARG A CA 1
ATOM 803 C C . ARG A 1 115 ? -0.620 -4.713 16.486 1.00 94.94 115 ARG A C 1
ATOM 805 O O . ARG A 1 115 ? -1.073 -5.829 16.257 1.00 94.94 115 ARG A O 1
ATOM 812 N N . HIS A 1 116 ? -0.401 -4.278 17.730 1.00 94.31 116 HIS A N 1
ATOM 813 C CA . HIS A 1 116 ? -0.685 -5.095 18.915 1.00 94.31 116 HIS A CA 1
ATOM 814 C C . HIS A 1 116 ? -2.177 -5.406 19.074 1.00 94.31 116 HIS A C 1
ATOM 816 O O . HIS A 1 116 ? -2.533 -6.442 19.630 1.00 94.31 116 HIS A O 1
ATOM 822 N N . ARG A 1 117 ? -3.048 -4.519 18.579 1.00 94.81 117 ARG A N 1
ATOM 823 C CA . ARG A 1 117 ? -4.504 -4.684 18.629 1.00 94.81 117 ARG A CA 1
ATOM 824 C C . ARG A 1 117 ? -5.087 -5.111 17.286 1.00 94.81 117 ARG A C 1
ATOM 826 O O . ARG A 1 117 ? -6.032 -5.894 17.258 1.00 94.81 117 ARG A O 1
ATOM 833 N N . PHE A 1 118 ? -4.560 -4.570 16.191 1.00 95.19 118 PHE A N 1
ATOM 834 C CA . PHE A 1 118 ? -5.170 -4.693 14.867 1.00 95.19 118 PHE A CA 1
ATOM 835 C C . PHE A 1 118 ? -4.417 -5.630 13.913 1.00 95.19 118 PHE A C 1
ATOM 837 O O . PHE A 1 118 ? -4.977 -6.002 12.880 1.00 95.19 118 PHE A O 1
ATOM 844 N N . ASN A 1 119 ? -3.253 -6.147 14.329 1.00 95.19 119 ASN A N 1
ATOM 845 C CA . ASN A 1 119 ? -2.314 -6.977 13.560 1.00 95.19 119 ASN A CA 1
ATOM 846 C C . ASN A 1 119 ? -1.510 -6.192 12.504 1.00 95.19 119 ASN A C 1
ATOM 848 O O . ASN A 1 119 ? -1.566 -4.965 12.453 1.00 95.19 119 ASN A O 1
ATOM 852 N N . ALA A 1 120 ? -0.676 -6.887 11.726 1.00 95.00 120 ALA A N 1
ATOM 853 C CA . ALA A 1 120 ? 0.248 -6.270 10.771 1.00 95.00 120 ALA A CA 1
ATOM 854 C C . ALA A 1 120 ? -0.443 -5.980 9.420 1.00 95.00 120 ALA A C 1
ATOM 856 O O . ALA A 1 120 ? -1.490 -6.568 9.146 1.00 95.00 120 ALA A O 1
ATOM 857 N N . PRO A 1 121 ? 0.142 -5.161 8.518 1.00 94.69 121 PRO A N 1
ATOM 858 C CA . PRO A 1 121 ? -0.410 -4.905 7.183 1.00 94.69 121 PRO A CA 1
ATOM 859 C C . PRO A 1 121 ? -0.812 -6.184 6.441 1.00 94.69 121 PRO A C 1
ATOM 861 O O . PRO A 1 121 ? -1.895 -6.255 5.866 1.00 94.69 121 PRO A O 1
ATOM 864 N N . ARG A 1 122 ? 0.011 -7.235 6.552 1.00 94.62 122 ARG A N 1
ATOM 865 C CA . ARG A 1 122 ? -0.241 -8.578 6.009 1.00 94.62 122 ARG A CA 1
ATOM 866 C C . ARG A 1 122 ? -1.608 -9.161 6.395 1.00 94.62 122 ARG A C 1
ATOM 868 O O . ARG A 1 122 ? -2.180 -9.928 5.628 1.00 94.62 122 ARG A O 1
ATOM 875 N N . ASP A 1 123 ? -2.110 -8.828 7.576 1.00 93.94 123 ASP A N 1
ATOM 876 C CA . ASP A 1 123 ? -3.369 -9.336 8.126 1.00 93.94 123 ASP A CA 1
ATOM 877 C C . ASP A 1 123 ? -4.566 -8.432 7.794 1.00 9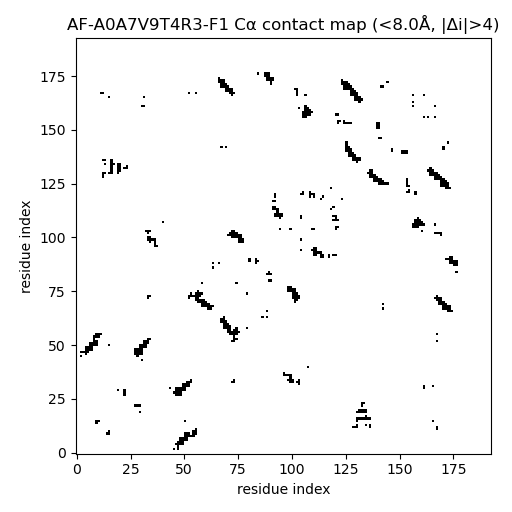3.94 123 ASP A C 1
ATOM 879 O O . ASP A 1 123 ? -5.719 -8.819 7.992 1.00 93.94 123 ASP A O 1
ATOM 883 N N . LEU A 1 124 ? -4.308 -7.207 7.326 1.00 94.94 124 LEU A N 1
ATOM 884 C CA . LEU A 1 124 ? -5.340 -6.257 6.912 1.00 94.94 124 LEU A CA 1
ATOM 885 C C . LEU A 1 124 ? -5.571 -6.257 5.401 1.00 94.94 124 LEU A C 1
ATOM 887 O O . LEU A 1 124 ? -6.669 -5.908 4.967 1.00 94.94 124 LEU A O 1
ATOM 891 N N . VAL A 1 125 ? -4.576 -6.654 4.609 1.00 95.50 125 VAL A N 1
ATOM 892 C CA . VAL A 1 125 ? -4.722 -6.832 3.162 1.00 95.50 125 VAL A CA 1
ATOM 893 C C . VAL A 1 125 ? -5.584 -8.064 2.883 1.00 95.50 125 VAL A C 1
ATOM 895 O O . VAL A 1 125 ? -5.267 -9.170 3.314 1.00 95.50 125 VAL A O 1
ATOM 898 N N . ILE A 1 126 ? -6.666 -7.861 2.133 1.00 94.75 126 ILE A N 1
ATOM 899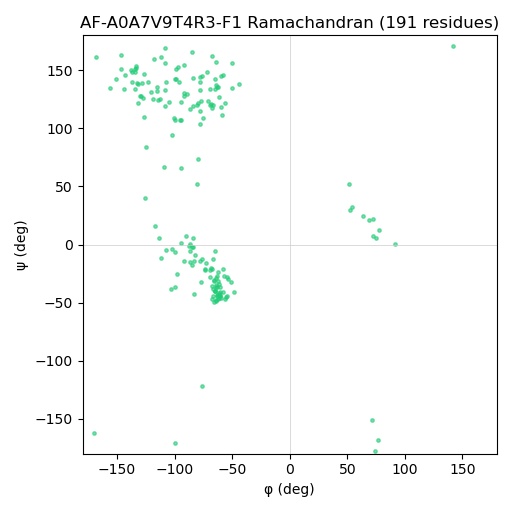 C CA . ILE A 1 126 ? -7.610 -8.909 1.709 1.00 94.75 126 ILE A CA 1
ATOM 900 C C . ILE A 1 126 ? -7.566 -9.163 0.198 1.00 94.75 126 ILE A C 1
ATOM 902 O O . ILE A 1 126 ? -8.098 -10.164 -0.284 1.00 94.75 126 ILE A O 1
ATOM 906 N N . GLY A 1 127 ? -6.904 -8.281 -0.552 1.00 95.12 127 GLY A N 1
ATOM 907 C CA . GLY A 1 127 ? -6.662 -8.460 -1.973 1.00 95.12 127 GLY A CA 1
ATOM 908 C C . GLY A 1 127 ? -5.659 -7.461 -2.533 1.00 95.12 127 GLY A C 1
ATOM 909 O O . GLY A 1 127 ? -5.369 -6.432 -1.925 1.00 95.12 127 GLY A O 1
ATOM 910 N N . VAL A 1 128 ? -5.110 -7.787 -3.696 1.00 96.25 128 VAL A N 1
ATOM 911 C CA . VAL A 1 128 ? -4.102 -6.994 -4.404 1.00 96.25 128 VAL A CA 1
ATOM 912 C C . VAL A 1 128 ? -4.282 -7.133 -5.911 1.00 96.25 128 VAL A C 1
ATOM 914 O O . VAL A 1 128 ? -4.714 -8.178 -6.410 1.00 96.25 128 VAL A O 1
ATOM 917 N N . GLN A 1 129 ? -3.887 -6.094 -6.635 1.00 97.50 129 GLN A N 1
ATOM 918 C CA . GLN A 1 129 ? -3.598 -6.150 -8.062 1.00 97.50 129 GLN A CA 1
ATOM 919 C C . GLN A 1 129 ? -2.107 -5.860 -8.249 1.00 97.50 129 GLN A C 1
ATOM 921 O O . GLN A 1 129 ? -1.576 -4.925 -7.647 1.00 97.50 129 GLN A O 1
ATOM 926 N N . VAL A 1 130 ? -1.426 -6.692 -9.035 1.00 97.94 130 VAL A N 1
ATOM 927 C CA . VAL A 1 130 ? 0.024 -6.621 -9.229 1.00 97.94 130 VAL A CA 1
ATOM 928 C C . VAL A 1 130 ? 0.374 -6.735 -10.709 1.00 97.94 130 VAL A C 1
ATOM 930 O O . VAL A 1 130 ? -0.144 -7.601 -11.411 1.00 97.94 130 VAL A O 1
ATOM 933 N N . ALA A 1 131 ? 1.258 -5.859 -11.173 1.00 98.44 131 ALA A N 1
ATOM 934 C CA . ALA A 1 131 ? 1.885 -5.928 -12.484 1.00 98.44 131 ALA A CA 1
ATOM 935 C C . ALA A 1 131 ? 3.207 -6.704 -12.388 1.00 98.44 131 ALA A C 1
ATOM 937 O O . ALA A 1 131 ? 4.054 -6.399 -11.538 1.00 98.44 131 ALA A O 1
ATOM 938 N N . LEU A 1 132 ? 3.370 -7.712 -13.244 1.00 98.06 132 LEU A N 1
ATOM 939 C CA . LEU A 1 132 ? 4.492 -8.648 -13.227 1.00 98.06 132 LEU A CA 1
ATOM 940 C C . LEU A 1 132 ? 5.467 -8.414 -14.401 1.00 98.06 132 LEU A C 1
ATOM 942 O O . LEU A 1 132 ? 5.067 -7.887 -15.441 1.00 98.06 132 LEU A O 1
ATOM 946 N N . PRO A 1 133 ? 6.744 -8.834 -14.277 1.00 96.94 133 PRO A N 1
ATOM 947 C CA . PRO A 1 133 ? 7.760 -8.651 -15.324 1.00 96.94 133 PRO A CA 1
ATOM 948 C C . PRO A 1 133 ? 7.539 -9.428 -16.622 1.00 96.94 133 PRO A C 1
ATOM 950 O O . PRO A 1 133 ? 8.227 -9.181 -17.605 1.00 96.94 133 PRO A O 1
ATOM 953 N N . ASP A 1 134 ? 6.616 -10.383 -16.646 1.00 97.31 134 ASP A N 1
ATOM 954 C CA . ASP A 1 134 ? 6.219 -11.090 -17.863 1.00 97.31 134 ASP A CA 1
ATOM 955 C C . ASP A 1 134 ? 5.133 -10.338 -18.654 1.00 97.31 134 ASP A C 1
ATOM 957 O O . ASP A 1 134 ? 4.794 -10.767 -19.754 1.00 97.31 134 ASP A O 1
ATOM 961 N N . GLY A 1 135 ? 4.648 -9.195 -18.154 1.00 97.12 135 GLY A N 1
ATOM 962 C CA . GLY A 1 135 ? 3.557 -8.415 -18.748 1.00 97.12 135 GLY A CA 1
ATOM 963 C C . GLY A 1 135 ? 2.174 -8.785 -18.209 1.00 97.12 135 GLY A C 1
ATOM 964 O O . GLY A 1 135 ? 1.174 -8.197 -18.620 1.00 97.12 135 GLY A O 1
ATOM 965 N N . THR A 1 136 ? 2.092 -9.733 -17.272 1.00 98.19 136 THR A N 1
ATOM 966 C CA . THR A 1 136 ? 0.829 -10.146 -16.662 1.00 98.19 136 THR A CA 1
ATOM 967 C C . THR A 1 136 ? 0.373 -9.133 -15.608 1.00 98.19 136 THR A C 1
ATOM 969 O O . THR A 1 136 ? 1.128 -8.768 -14.705 1.00 98.19 136 THR A O 1
ATOM 972 N N . VAL A 1 137 ? -0.904 -8.739 -15.656 1.00 98.12 137 VAL A N 1
ATOM 973 C CA . VAL A 1 137 ? -1.594 -8.102 -14.522 1.00 98.12 137 VAL A CA 1
ATOM 974 C C . VAL A 1 137 ? -2.355 -9.179 -13.758 1.00 98.12 137 VAL A C 1
ATOM 976 O O . VAL A 1 137 ? -3.379 -9.687 -14.216 1.00 98.12 137 VAL A O 1
ATOM 979 N N . ALA A 1 138 ? -1.849 -9.540 -12.584 1.00 95.56 138 ALA A N 1
ATOM 980 C CA . ALA A 1 138 ? -2.449 -10.552 -11.730 1.00 95.56 138 ALA A CA 1
ATOM 981 C C . ALA A 1 138 ? -3.298 -9.916 -10.624 1.00 95.56 138 ALA A C 1
ATOM 983 O O . ALA A 1 138 ? -3.030 -8.814 -10.139 1.00 95.56 138 ALA A O 1
ATOM 984 N N . ARG A 1 139 ? -4.327 -10.645 -10.191 1.00 94.12 139 ARG A N 1
ATOM 985 C CA . ARG A 1 139 ? -5.134 -10.314 -9.015 1.00 94.12 139 ARG A CA 1
ATOM 986 C C . ARG A 1 139 ? -5.105 -11.480 -8.045 1.00 94.12 139 ARG A C 1
ATOM 988 O O . ARG A 1 139 ? -5.192 -12.634 -8.460 1.00 94.12 139 ARG A O 1
ATOM 995 N N . ALA A 1 140 ? -5.007 -11.171 -6.761 1.00 90.81 140 ALA A N 1
ATOM 996 C CA . ALA A 1 140 ? -5.081 -12.160 -5.700 1.00 90.81 140 ALA A CA 1
ATOM 997 C C . ALA A 1 140 ? -5.929 -11.647 -4.543 1.00 90.81 140 ALA A C 1
ATOM 999 O O . ALA A 1 140 ? -5.990 -10.442 -4.299 1.00 90.81 140 ALA A O 1
ATOM 1000 N N . GLY A 1 141 ? -6.577 -12.570 -3.834 1.00 87.00 141 GLY A N 1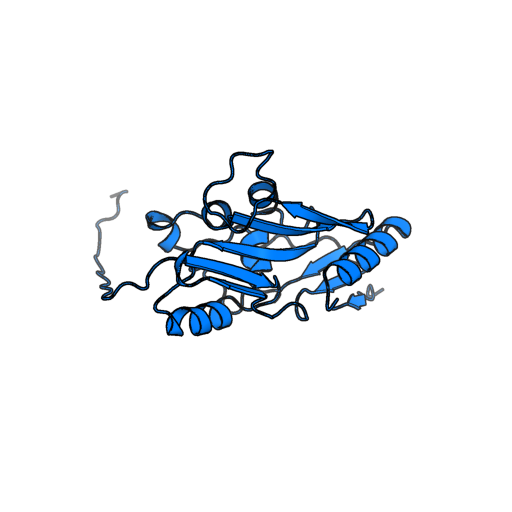
ATOM 1001 C CA . GLY A 1 141 ? -7.564 -12.222 -2.820 1.00 87.00 141 GLY A CA 1
ATOM 1002 C C . GLY A 1 141 ? -8.849 -11.678 -3.448 1.00 87.00 141 GLY A C 1
ATOM 1003 O O . GLY A 1 141 ? -9.227 -12.063 -4.554 1.00 87.00 141 GLY A O 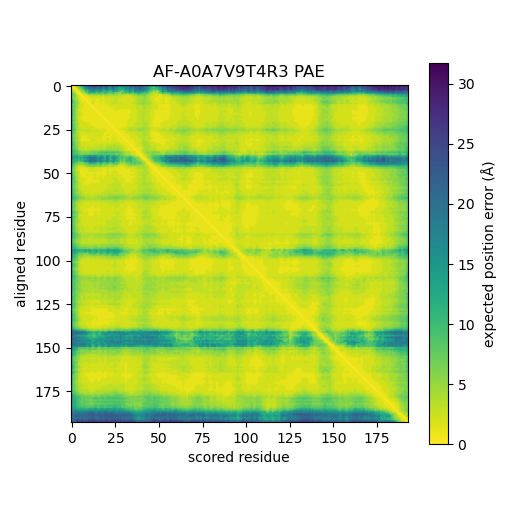1
ATOM 1004 N N . GLY A 1 142 ? -9.550 -10.806 -2.735 1.00 80.69 142 GLY A N 1
ATOM 1005 C CA . GLY A 1 142 ? -10.792 -10.226 -3.228 1.00 80.69 142 GLY A CA 1
ATOM 1006 C C . GLY A 1 142 ? -11.292 -9.082 -2.361 1.00 80.69 142 GLY A C 1
ATOM 1007 O O . GLY A 1 142 ? -10.554 -8.502 -1.572 1.00 80.69 142 GLY A O 1
ATOM 1008 N N . ARG A 1 143 ? -12.576 -8.765 -2.529 1.00 76.81 143 ARG A N 1
ATOM 1009 C CA . ARG A 1 143 ? -13.264 -7.714 -1.762 1.00 76.81 143 ARG A CA 1
ATOM 1010 C C . ARG A 1 143 ? -13.799 -8.211 -0.423 1.00 76.81 143 ARG A C 1
ATOM 1012 O O . ARG A 1 143 ? -14.128 -7.421 0.449 1.00 76.81 143 ARG A O 1
ATOM 1019 N N . VAL A 1 144 ? -13.913 -9.528 -0.277 1.00 73.25 144 VAL A N 1
ATOM 1020 C CA . VAL A 1 144 ? -14.507 -10.174 0.890 1.00 73.25 144 VAL A CA 1
ATOM 1021 C C . VAL A 1 144 ? -13.429 -10.582 1.885 1.00 73.25 144 VAL A C 1
ATOM 1023 O O . VAL A 1 144 ? -12.380 -11.102 1.514 1.00 73.25 144 VAL A O 1
ATOM 1026 N N . ILE A 1 145 ? -13.719 -10.392 3.171 1.00 70.00 145 ILE A N 1
ATOM 1027 C CA . ILE A 1 145 ? -12.791 -10.695 4.271 1.00 70.00 145 ILE A CA 1
ATOM 1028 C C . ILE A 1 145 ? -12.484 -12.197 4.359 1.00 70.00 145 ILE A C 1
ATOM 1030 O O . ILE A 1 145 ? -11.374 -12.591 4.711 1.00 70.00 145 ILE A O 1
ATOM 1034 N N . LYS A 1 146 ? -13.463 -13.054 4.050 1.00 71.12 146 LYS A N 1
ATOM 1035 C CA . LYS A 1 146 ? -13.276 -14.508 4.036 1.00 71.12 146 LYS A CA 1
ATOM 1036 C C . LYS A 1 146 ? -13.083 -14.985 2.606 1.00 71.12 146 LYS A C 1
ATOM 1038 O O . LYS A 1 146 ? -14.041 -15.044 1.841 1.00 71.12 146 LYS A O 1
ATOM 1043 N N . ASN A 1 147 ? -11.856 -15.380 2.288 1.00 65.25 147 ASN A N 1
ATOM 1044 C CA . ASN A 1 147 ? -11.534 -16.092 1.063 1.00 65.25 147 ASN A CA 1
ATOM 1045 C C . ASN A 1 147 ? -10.949 -17.467 1.415 1.00 65.25 147 ASN A C 1
ATOM 1047 O O . ASN A 1 147 ? -10.005 -17.558 2.196 1.00 65.25 147 ASN A O 1
ATOM 1051 N N . VAL A 1 148 ? -11.545 -18.530 0.875 1.00 70.81 148 VAL A N 1
ATOM 1052 C CA . VAL A 1 148 ? -11.134 -19.931 1.097 1.00 70.81 148 VAL A CA 1
ATOM 1053 C C . VAL A 1 148 ? -10.588 -20.591 -0.173 1.00 70.81 148 VAL A C 1
ATOM 1055 O O . VAL A 1 148 ? -10.301 -21.785 -0.170 1.00 70.81 148 VAL A O 1
ATOM 1058 N N . ALA A 1 149 ? -10.445 -19.831 -1.262 1.00 70.88 149 ALA A N 1
ATOM 1059 C CA . ALA A 1 149 ? -9.988 -20.340 -2.545 1.00 70.88 149 ALA A CA 1
ATOM 1060 C C . ALA A 1 149 ? -8.536 -19.929 -2.833 1.00 70.88 149 ALA A C 1
ATOM 1062 O O . ALA A 1 149 ? -8.216 -18.744 -2.925 1.00 70.88 149 ALA A O 1
ATOM 1063 N N . GLY A 1 150 ? -7.681 -20.930 -3.056 1.00 78.44 150 GLY A N 1
ATOM 1064 C CA . GLY A 1 150 ? -6.312 -20.743 -3.537 1.00 78.44 150 GLY A CA 1
ATOM 1065 C C . GLY A 1 150 ? -5.315 -20.258 -2.481 1.00 78.44 150 GLY A C 1
ATOM 1066 O O . GLY A 1 150 ? -5.568 -20.287 -1.278 1.00 78.44 150 GLY A O 1
ATOM 1067 N N . TYR A 1 151 ? -4.137 -19.852 -2.956 1.00 84.44 151 TYR A N 1
ATOM 1068 C CA . TYR A 1 151 ? -3.075 -19.306 -2.115 1.00 84.44 151 TYR A CA 1
ATOM 1069 C C . TYR A 1 151 ? -3.284 -17.814 -1.852 1.00 84.44 151 TYR A C 1
ATOM 1071 O O . TYR A 1 151 ? -3.676 -17.055 -2.738 1.00 84.44 151 TYR A O 1
ATOM 1079 N N . ASP A 1 152 ? -2.943 -17.376 -0.643 1.00 85.88 152 ASP A N 1
ATOM 1080 C CA . ASP A 1 152 ? -3.007 -15.971 -0.244 1.00 85.88 152 ASP A CA 1
ATOM 1081 C C . ASP A 1 152 ? -1.779 -15.199 -0.765 1.00 85.88 152 ASP A C 1
ATOM 1083 O O . ASP A 1 152 ? -0.838 -14.893 -0.029 1.00 85.88 152 ASP A O 1
ATOM 1087 N N . LEU A 1 153 ? -1.756 -14.931 -2.074 1.00 89.56 153 LEU A N 1
ATOM 1088 C CA . LEU A 1 153 ? -0.647 -14.209 -2.711 1.00 89.56 153 LEU A CA 1
ATOM 1089 C C . LEU A 1 153 ? -0.597 -12.731 -2.288 1.00 89.56 153 LEU A C 1
ATOM 1091 O O . LEU A 1 153 ? 0.471 -12.127 -2.321 1.00 89.56 153 LEU A O 1
ATOM 1095 N N . SER A 1 154 ? -1.706 -12.159 -1.809 1.00 87.56 154 SER A N 1
ATOM 1096 C CA . SER A 1 154 ? -1.723 -10.843 -1.151 1.00 87.56 154 SER A CA 1
ATOM 1097 C C . SER A 1 154 ? -0.733 -10.784 0.010 1.00 87.56 154 SER A C 1
ATOM 1099 O O . SER A 1 154 ? 0.049 -9.839 0.124 1.00 87.56 154 SER A O 1
ATOM 1101 N N . LYS A 1 155 ? -0.700 -11.837 0.833 1.00 90.94 155 LYS A N 1
ATOM 1102 C CA . LYS A 1 155 ? 0.246 -11.949 1.946 1.00 90.94 155 LYS A CA 1
ATOM 1103 C C . LYS A 1 155 ? 1.694 -12.137 1.509 1.00 90.94 155 LYS A C 1
ATOM 1105 O O . LYS A 1 155 ? 2.581 -11.736 2.257 1.00 90.94 155 LYS A O 1
ATOM 1110 N N . LEU A 1 156 ? 1.934 -12.736 0.342 1.00 93.38 156 LEU A N 1
ATOM 1111 C CA . LEU A 1 156 ? 3.277 -12.897 -0.225 1.00 93.38 156 LEU A CA 1
ATOM 1112 C C . LEU A 1 156 ? 3.886 -11.547 -0.637 1.00 93.38 156 LEU A C 1
ATOM 1114 O O . LEU A 1 156 ? 5.086 -11.345 -0.480 1.00 93.38 156 LEU A O 1
ATOM 1118 N N . LEU A 1 157 ? 3.067 -10.618 -1.142 1.00 95.00 157 LEU A N 1
ATOM 1119 C CA . LEU A 1 157 ? 3.537 -9.288 -1.544 1.00 95.00 157 LEU A CA 1
ATOM 1120 C C . LEU A 1 157 ? 3.864 -8.381 -0.349 1.00 95.00 157 LEU A C 1
ATOM 1122 O O . LEU A 1 157 ? 4.652 -7.441 -0.496 1.00 95.00 157 LEU A O 1
ATOM 1126 N N . CYS A 1 158 ? 3.303 -8.662 0.829 1.00 95.50 158 CYS A N 1
ATOM 1127 C CA . CYS A 1 158 ? 3.609 -7.911 2.038 1.00 95.50 158 CYS A CA 1
ATOM 1128 C C . CYS A 1 158 ? 5.052 -8.177 2.496 1.00 95.50 158 CYS A C 1
ATOM 1130 O O . CYS A 1 158 ? 5.410 -9.315 2.794 1.00 95.50 158 CYS A O 1
ATOM 1132 N N . GLY A 1 159 ? 5.874 -7.130 2.588 1.00 94.19 159 GLY A N 1
ATOM 1133 C CA . GLY A 1 159 ? 7.305 -7.267 2.898 1.00 94.19 159 GLY A CA 1
ATOM 1134 C C . GLY A 1 159 ? 8.171 -7.732 1.717 1.00 94.19 159 GLY A C 1
ATOM 1135 O O . GLY A 1 159 ? 9.324 -8.106 1.916 1.00 94.19 159 GLY A O 1
ATOM 1136 N N . SER A 1 160 ? 7.644 -7.723 0.487 1.00 94.56 160 SER A N 1
ATOM 1137 C CA . SER A 1 160 ? 8.398 -8.089 -0.724 1.00 94.56 160 SER A CA 1
ATOM 1138 C C . SER A 1 160 ? 9.377 -7.011 -1.206 1.00 94.56 160 SER A C 1
ATOM 1140 O O . SER A 1 160 ? 10.188 -7.277 -2.095 1.00 94.56 160 SER A O 1
ATOM 1142 N N . PHE A 1 161 ? 9.287 -5.784 -0.682 1.00 94.38 161 PHE A N 1
ATOM 1143 C CA . PHE A 1 161 ? 10.058 -4.615 -1.123 1.00 94.38 161 PHE A CA 1
ATOM 1144 C C . PHE A 1 161 ? 9.973 -4.355 -2.643 1.00 94.38 161 PHE A C 1
ATOM 1146 O O . PHE A 1 161 ? 10.917 -3.854 -3.247 1.00 94.38 161 PHE A O 1
ATOM 1153 N N . GLY A 1 162 ? 8.854 -4.731 -3.279 1.00 93.50 162 GLY A N 1
ATOM 1154 C CA . GLY A 1 162 ? 8.636 -4.564 -4.723 1.00 93.50 162 GLY A CA 1
ATOM 1155 C C . GLY A 1 162 ? 9.401 -5.557 -5.606 1.00 93.50 162 GLY A C 1
ATOM 1156 O O . GLY A 1 162 ? 9.345 -5.459 -6.826 1.00 93.50 162 GLY A O 1
ATOM 1157 N N . THR A 1 163 ? 10.095 -6.543 -5.029 1.00 93.94 163 THR A N 1
ATOM 1158 C CA . THR A 1 163 ? 10.910 -7.509 -5.796 1.00 93.94 163 THR A CA 1
ATOM 1159 C C . THR A 1 163 ? 10.092 -8.533 -6.586 1.00 93.94 163 THR A C 1
ATOM 1161 O O . THR A 1 163 ? 10.625 -9.179 -7.485 1.00 93.94 163 THR A O 1
ATOM 1164 N N . LEU A 1 164 ? 8.804 -8.678 -6.266 1.00 95.25 164 LEU A N 1
ATOM 1165 C CA . LEU A 1 164 ? 7.893 -9.633 -6.904 1.00 95.25 164 LEU A CA 1
ATOM 1166 C C . LEU A 1 164 ? 6.986 -8.997 -7.970 1.00 95.25 164 LEU A C 1
ATOM 1168 O O . LEU A 1 164 ? 6.264 -9.717 -8.652 1.00 95.25 164 LEU A O 1
ATOM 1172 N N . GLY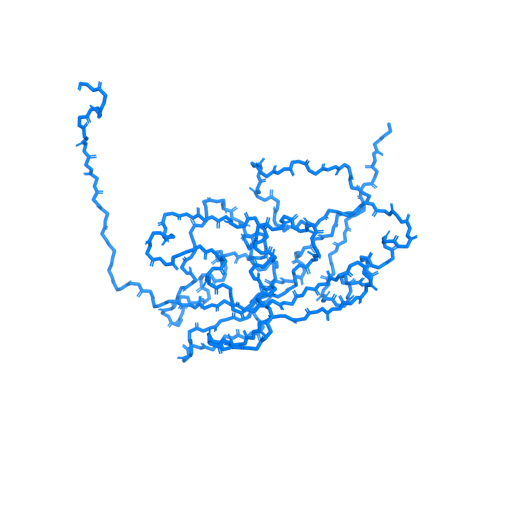 A 1 165 ? 7.007 -7.671 -8.109 1.00 96.06 165 GLY A N 1
ATOM 1173 C CA . GLY A 1 165 ? 6.142 -6.924 -9.021 1.00 96.06 165 GLY A CA 1
ATOM 1174 C C . GLY A 1 165 ? 5.673 -5.596 -8.429 1.00 96.06 165 GLY A C 1
ATOM 1175 O O . GLY A 1 165 ? 5.861 -5.319 -7.240 1.00 96.06 165 GLY A O 1
ATOM 1176 N N . LEU A 1 166 ? 5.044 -4.771 -9.269 1.00 98.06 166 LEU A N 1
ATOM 1177 C CA . LEU A 1 166 ? 4.454 -3.501 -8.849 1.00 98.06 166 LEU A CA 1
ATOM 1178 C C . LEU A 1 166 ? 3.034 -3.743 -8.348 1.00 98.06 166 LEU A C 1
ATOM 1180 O O . LEU A 1 166 ? 2.162 -4.140 -9.114 1.00 98.06 166 LEU A O 1
ATOM 1184 N N . ILE A 1 167 ? 2.793 -3.476 -7.067 1.00 98.31 167 ILE A N 1
ATOM 1185 C CA . ILE A 1 167 ? 1.439 -3.419 -6.511 1.00 98.31 167 ILE A CA 1
ATOM 1186 C C . ILE A 1 167 ? 0.766 -2.170 -7.092 1.00 98.31 167 ILE A C 1
ATOM 1188 O O . ILE A 1 167 ? 1.281 -1.072 -6.894 1.00 98.31 167 ILE A O 1
ATOM 1192 N N . SER A 1 168 ? -0.345 -2.327 -7.815 1.00 98.31 168 SER A N 1
ATOM 1193 C CA . SER A 1 168 ? -1.102 -1.214 -8.410 1.00 98.31 168 SER A CA 1
ATOM 1194 C C . SER A 1 168 ? -2.324 -0.833 -7.578 1.00 98.31 168 SER A C 1
ATOM 1196 O O . SER A 1 168 ? -2.625 0.349 -7.434 1.00 98.31 168 SER A O 1
ATOM 1198 N N . GLU A 1 169 ? -2.990 -1.820 -6.977 1.00 98.06 169 GLU A N 1
ATOM 1199 C CA . GLU A 1 169 ? -4.143 -1.649 -6.092 1.00 98.06 169 GLU A CA 1
ATOM 1200 C C . GLU A 1 169 ? -4.020 -2.570 -4.879 1.00 98.06 169 GLU A C 1
ATOM 1202 O O . GLU A 1 169 ? -3.507 -3.691 -4.971 1.00 98.06 169 GLU A O 1
ATOM 1207 N N . VAL A 1 170 ? -4.552 -2.113 -3.749 1.00 97.81 170 VAL A N 1
ATOM 1208 C CA . VAL A 1 170 ? -4.666 -2.889 -2.516 1.00 97.81 170 VAL A CA 1
ATOM 1209 C C . VAL A 1 170 ? -6.102 -2.805 -2.020 1.00 97.81 170 VAL A C 1
ATOM 1211 O O . VAL A 1 170 ? -6.648 -1.716 -1.852 1.00 97.81 170 VAL A O 1
ATOM 1214 N N . ALA A 1 171 ? -6.696 -3.964 -1.755 1.00 97.12 171 ALA A N 1
ATOM 1215 C CA . ALA A 1 171 ? -7.925 -4.090 -0.994 1.00 97.12 171 ALA A CA 1
ATOM 1216 C C . ALA A 1 171 ? -7.574 -4.363 0.473 1.00 97.12 171 ALA A C 1
ATOM 1218 O O . ALA A 1 171 ? -6.881 -5.338 0.785 1.00 97.12 171 ALA A O 1
ATOM 1219 N N . VAL A 1 172 ? -8.052 -3.509 1.376 1.00 96.62 172 VAL A N 1
ATOM 1220 C CA . VAL A 1 172 ? -7.805 -3.615 2.819 1.00 96.62 172 VAL A CA 1
ATOM 1221 C C . VAL A 1 172 ? -9.108 -3.603 3.603 1.00 96.62 172 VAL A C 1
ATOM 1223 O O . VAL A 1 172 ? -10.074 -2.928 3.238 1.00 96.62 172 VAL A O 1
ATOM 1226 N N . ARG A 1 173 ? -9.116 -4.337 4.715 1.00 96.31 173 ARG A N 1
ATOM 1227 C CA . ARG A 1 173 ? -10.169 -4.229 5.726 1.00 96.31 173 ARG A CA 1
ATOM 1228 C C . ARG A 1 173 ? -9.951 -2.994 6.601 1.00 96.31 173 ARG A C 1
ATOM 1230 O O . ARG A 1 173 ? -8.821 -2.643 6.950 1.00 96.31 173 ARG A O 1
ATOM 1237 N N . LEU A 1 174 ? -11.051 -2.380 6.995 1.00 97.38 174 LEU A N 1
ATOM 1238 C CA . LEU A 1 174 ? -11.126 -1.178 7.807 1.00 97.38 174 LEU A CA 1
ATOM 1239 C C . LEU A 1 174 ? -11.631 -1.505 9.209 1.00 97.38 174 LEU A C 1
ATOM 1241 O O . LEU A 1 174 ? -12.092 -2.607 9.501 1.00 97.38 174 LEU A O 1
ATOM 1245 N N . HIS A 1 175 ? -11.528 -0.518 10.087 1.00 97.69 175 HIS A N 1
ATOM 1246 C CA . HIS A 1 175 ? -11.991 -0.591 11.464 1.00 97.69 175 HIS A CA 1
ATOM 1247 C C . HIS A 1 175 ? -12.777 0.677 11.804 1.00 97.69 175 HIS A C 1
ATOM 1249 O O . HIS A 1 175 ? -12.524 1.729 11.213 1.00 97.69 175 HIS A O 1
ATOM 1255 N N . PRO A 1 176 ? -13.717 0.619 12.758 1.00 97.44 176 PRO A N 1
ATOM 1256 C CA . PRO A 1 176 ? -14.360 1.824 13.260 1.00 97.44 176 PRO A CA 1
ATOM 1257 C C . PRO A 1 176 ? -13.336 2.708 13.973 1.00 97.44 176 PRO A C 1
ATOM 1259 O O . PRO A 1 176 ? -12.458 2.211 14.689 1.00 97.44 176 PRO A O 1
ATOM 1262 N N . ARG A 1 177 ? -13.466 4.026 13.813 1.00 96.38 177 ARG A N 1
ATOM 1263 C CA . ARG A 1 177 ? -12.695 4.974 14.619 1.00 96.38 177 ARG A CA 1
ATOM 1264 C C . ARG A 1 177 ? -13.127 4.850 16.082 1.00 96.38 177 ARG A C 1
ATOM 1266 O O . ARG A 1 177 ? -14.327 4.804 16.360 1.00 96.38 177 ARG A O 1
ATOM 1273 N N . PRO A 1 178 ? -12.179 4.790 17.031 1.00 93.75 178 PRO A N 1
ATOM 1274 C CA . PRO A 1 178 ? -12.535 4.751 18.439 1.00 93.75 178 PRO A CA 1
ATOM 1275 C C . PRO A 1 178 ? -13.251 6.057 18.827 1.00 93.75 178 PRO A C 1
ATOM 1277 O O . PRO A 1 178 ? -12.769 7.133 18.469 1.00 93.75 178 PRO A O 1
ATOM 1280 N N . PRO A 1 179 ? -14.360 5.997 19.588 1.00 93.31 179 PRO A N 1
ATOM 1281 C CA . PRO A 1 179 ? -15.057 7.200 20.048 1.00 93.31 179 PRO A CA 1
ATOM 1282 C C . PRO A 1 179 ? -14.234 7.990 21.075 1.00 93.31 179 PRO A C 1
ATOM 1284 O O . PRO A 1 179 ? -14.487 9.167 21.313 1.00 93.31 179 PRO A O 1
ATOM 1287 N N . THR A 1 180 ? -13.255 7.349 21.721 1.00 94.69 180 THR A N 1
ATOM 1288 C CA . THR A 1 180 ? -12.376 7.968 22.716 1.00 94.69 180 THR A CA 1
ATOM 1289 C C . THR A 1 180 ? -11.019 7.273 22.719 1.00 94.69 180 THR A C 1
ATOM 1291 O O . THR A 1 180 ? -10.936 6.050 22.586 1.00 94.69 180 THR A O 1
ATOM 1294 N N . THR A 1 181 ? -9.955 8.051 22.903 1.00 92.88 181 THR A N 1
ATOM 1295 C CA . THR A 1 181 ? -8.579 7.573 23.077 1.00 92.88 181 THR A CA 1
ATOM 1296 C C . THR A 1 181 ? -7.984 8.197 24.333 1.00 92.88 181 THR A C 1
ATOM 1298 O O . THR A 1 181 ? -8.184 9.386 24.573 1.00 92.88 181 THR A O 1
ATOM 1301 N N . ALA A 1 182 ? -7.239 7.420 25.116 1.00 94.94 182 ALA A N 1
ATOM 1302 C CA . ALA A 1 182 ? -6.507 7.903 26.282 1.00 94.94 182 ALA A CA 1
ATOM 1303 C C . ALA A 1 182 ? -5.070 7.378 26.234 1.00 94.94 182 ALA A C 1
ATOM 1305 O O . ALA A 1 182 ? -4.852 6.207 25.921 1.00 94.94 182 ALA A O 1
ATOM 1306 N N . THR A 1 183 ? -4.109 8.238 26.565 1.00 95.12 183 THR A N 1
ATOM 1307 C CA . THR A 1 183 ? -2.686 7.891 26.644 1.00 95.12 183 THR A CA 1
ATOM 1308 C C . THR A 1 183 ? -2.240 8.022 28.092 1.00 95.12 183 THR A C 1
ATOM 1310 O O . THR A 1 183 ? -2.396 9.085 28.689 1.00 95.12 183 THR A O 1
ATOM 1313 N N . ALA A 1 184 ? -1.688 6.950 28.657 1.00 94.38 184 ALA A N 1
ATOM 1314 C CA . ALA A 1 184 ? -1.060 6.961 29.973 1.00 94.38 184 ALA A CA 1
ATOM 1315 C C . ALA A 1 184 ? 0.459 6.856 29.812 1.00 94.38 184 ALA A C 1
ATOM 1317 O O . ALA A 1 184 ? 0.945 6.096 28.975 1.00 94.38 184 ALA A O 1
ATOM 1318 N N . VAL A 1 185 ? 1.201 7.610 30.622 1.00 94.94 185 VAL A N 1
ATOM 1319 C CA . VAL A 1 185 ? 2.667 7.583 30.664 1.00 94.94 185 VAL A CA 1
ATOM 1320 C C . VAL A 1 185 ?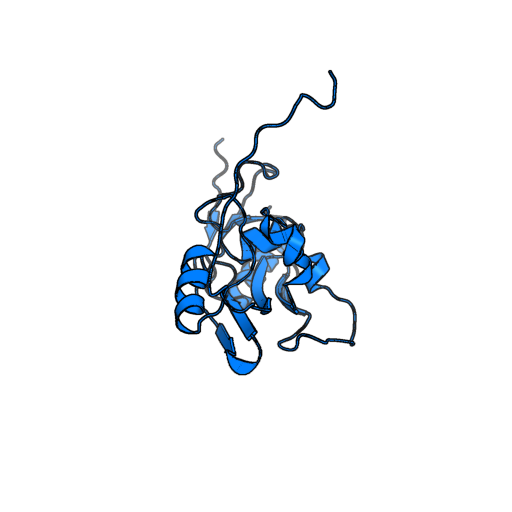 3.081 7.190 32.076 1.00 94.94 185 VAL A C 1
ATOM 1322 O O . VAL A 1 185 ? 2.560 7.738 33.045 1.00 94.94 185 VAL A O 1
ATOM 1325 N N . GLY A 1 186 ? 3.993 6.229 32.193 1.00 91.75 186 GLY A N 1
ATOM 1326 C CA . GLY A 1 186 ? 4.513 5.751 33.471 1.00 91.75 186 GLY A CA 1
ATOM 1327 C C . GLY A 1 186 ? 6.031 5.633 33.436 1.00 91.75 186 GLY A C 1
ATOM 1328 O O . GLY A 1 186 ? 6.619 5.418 32.377 1.00 91.75 186 GLY A O 1
ATOM 1329 N N . THR A 1 187 ? 6.660 5.775 34.597 1.00 92.12 187 THR A N 1
ATOM 1330 C CA . THR A 1 187 ? 8.080 5.478 34.800 1.00 92.12 187 THR A CA 1
ATOM 1331 C C . THR A 1 187 ? 8.226 4.090 35.420 1.00 92.12 187 THR A C 1
ATOM 1333 O O . THR A 1 187 ? 7.403 3.673 36.234 1.00 92.12 187 THR A O 1
ATOM 1336 N N . GLY A 1 188 ? 9.256 3.352 35.008 1.00 85.00 188 GLY A N 1
ATOM 1337 C CA . GLY A 1 188 ? 9.597 2.039 35.554 1.00 85.00 188 GLY A CA 1
ATOM 1338 C C . GLY A 1 188 ? 10.976 2.054 36.205 1.00 85.00 188 GLY A C 1
ATOM 1339 O O . GLY A 1 188 ? 11.797 2.922 35.914 1.00 85.00 188 GLY A O 1
ATOM 1340 N N . VAL A 1 189 ? 11.226 1.083 37.079 1.00 84.62 189 VAL A N 1
ATOM 1341 C CA . VAL A 1 189 ? 12.585 0.741 37.519 1.00 84.62 189 VAL A CA 1
ATOM 1342 C C . VAL A 1 189 ? 13.273 -0.048 36.404 1.00 84.62 189 VAL A C 1
ATOM 1344 O O . VAL A 1 189 ? 12.603 -0.795 35.689 1.00 84.62 189 VAL A O 1
ATOM 1347 N N . ASP A 1 190 ? 14.584 0.138 36.232 1.00 83.50 190 ASP A N 1
ATOM 1348 C CA . ASP A 1 190 ? 15.358 -0.604 35.231 1.00 83.50 190 ASP A CA 1
ATOM 1349 C C . ASP A 1 190 ? 15.178 -2.116 35.470 1.00 83.50 190 ASP A C 1
ATOM 1351 O O . ASP A 1 190 ? 15.494 -2.591 36.560 1.00 83.50 190 ASP A O 1
ATOM 1355 N N . PRO A 1 191 ? 14.678 -2.893 34.489 1.00 78.75 191 PRO A N 1
ATOM 1356 C CA . PRO A 1 191 ? 14.505 -4.338 34.641 1.00 78.75 191 PRO A CA 1
ATOM 1357 C C . PRO A 1 191 ? 15.829 -5.104 34.808 1.00 78.75 191 PRO A C 1
ATOM 1359 O O . PRO A 1 191 ? 15.801 -6.320 34.993 1.00 78.75 191 PRO A O 1
ATOM 1362 N N . ARG A 1 192 ? 16.979 -4.426 34.694 1.00 81.56 192 ARG A N 1
ATOM 1363 C CA . ARG A 1 192 ? 18.324 -4.970 34.920 1.00 81.56 192 ARG A CA 1
ATOM 1364 C C . ARG A 1 192 ? 18.944 -4.578 36.270 1.00 81.56 192 ARG A C 1
ATOM 1366 O O . ARG A 1 192 ? 20.070 -5.009 36.518 1.00 81.56 192 ARG A O 1
ATOM 1373 N N . ALA A 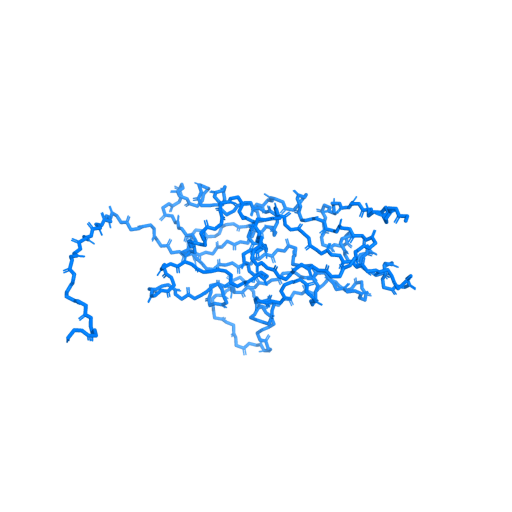1 193 ? 18.278 -3.742 37.072 1.00 69.38 193 ALA A N 1
ATOM 1374 C CA . ALA A 1 193 ? 18.757 -3.322 38.393 1.00 69.38 193 ALA A CA 1
ATOM 1375 C C . ALA A 1 193 ? 18.586 -4.409 39.464 1.00 69.38 193 ALA A C 1
ATOM 1377 O O . ALA A 1 193 ? 17.645 -5.228 39.346 1.00 69.38 193 ALA A O 1
#

Sequence (193 aa):
MAVVVTRQAPGSAQEAADVLHDAARRRAQVRIVGAGTKAWGREGAPADIELTTAALDAIVEHNEGDFTVIAQAGLGVAALQERLAAAGQMLALDAPDEGATLGGLVASGDSGPLRHRFNAPRDLVIGVQVALPDGTVARAGGRVIKNVAGYDLSKLLCGSFGTLGLISEVAVRLHPRPPTTATAVGTGVDPRA

Solvent-accessible surface area (backbone atoms only — not comparable to full-atom values): 10695 Å² total; per-residue (Å²): 130,86,81,77,56,46,75,46,59,39,72,43,46,63,53,42,3,50,53,34,24,54,29,51,77,69,70,48,41,74,38,70,36,47,66,73,56,62,78,87,49,82,83,69,74,86,42,49,28,37,44,29,31,69,51,25,52,50,77,77,45,75,42,74,92,78,32,31,38,32,30,20,11,23,22,36,45,67,65,50,38,59,59,36,44,78,76,48,28,29,63,64,70,53,47,83,54,71,77,33,8,47,31,40,36,35,18,58,43,50,63,29,78,49,30,84,82,64,39,48,48,52,73,33,48,35,11,32,32,34,16,24,54,86,43,47,72,47,74,30,67,41,90,50,90,82,76,90,78,82,74,67,52,39,46,60,46,34,50,39,66,45,75,81,31,49,58,38,31,39,22,33,52,45,38,75,54,74,96,71,87,84,87,87,86,85,88,78,78,67,92,86,113

Foldseek 3Di:
DDQDEAEDADLDLLSQLVVLQVCVVVVFAEAEDAPNQPPVDDPDDDGNYYYYPLNQAAWPDDDLPQQKTKGWQNHFQVNVQVVQVVSQKHDQFCFPRHRHTNNRCQQQQGGDPSCVPVNTPLLFWQKWWFRASNSDTDIAGDQHNDDPDDDRVSSVNGNNSCVGGRTTMTMGGMDGNDPDDDDDDDDDDDPVD

Mean predicted aligned error: 4.97 Å

Radius of gyration: 18.1 Å; Cα contacts (8 Å, |Δi|>4): 387; chains: 1; bounding box: 51×32×61 Å

Secondary structure (DSSP, 8-state):
----PEEE--SSHHHHHHHHHHHHHHT--EEEESSS--TTS------SEEEE-TT---EEEEETTTTEEEEETTSBHHHHHHHHHTTTEE-----SSTT-BHHHHHHHT---TTHHHH--HHHHEEEEEEE-TTS-EEEEE-SSS---SS--HHHHHTT-TTTT-EEEEEEEE-EEPPS-----------TT-